Protein AF-A0A0Z8UGR4-F1 (afdb_monomer_lite)

pLDDT: mean 82.61, std 20.45, range [31.41, 98.81]

Foldseek 3Di:
DPDPPDQLQPAAADEDEFEADPPLPVCQPDPPCSQVPVPDDDDDVCLVCQLDPDPPNDQADAPHDPQLVVLLVVVQVSCVSRVNYQYEYEYAAVSLSSVLSNQLPDDPSVVVSHQAYEYYQYAFRLSNHGPSSNVRLVVPQARYEQEAEPLAPRSCHQHDLLCQCPSGRHHYFHAPFDDDRNSCVSVCVRWDADPVRHTHGDPRPDD

Sequence (207 aa):
MKDPNLPEDQVTEVTVLFRGSTGPNEVLSKPADVWNNWVENDLFLGLRVFAQNHPNYTQNHDHASGQLKASSEALNTIMATYPNAKVNLYGHSLGSMDVQYAIANLSDTDINRLESAHIYNGPNIYGILDDQQKARVDSVKGLIHNYADPKDPVSMVGRDLDKGSLDSVGMVHFVESKDIDLGNQHMTYGYQLDSSGNIKVLQTSST

InterPro domains:
  IPR000073 Alpha/beta hydrolase fold-1 [PF00561] (33-102)
  IPR029058 Alpha/Beta hydrolase fold [G3DSA:3.40.50.1820] (13-156)
  IPR029058 Alpha/Beta hydrolase fold [SSF53474] (13-191)

Secondary structure (DSSP, 8-state):
---TT--GGG--EEEEEE---S-HHHHHS-TTHHHH--TTSSSHHHHHHHTTS-TT--SSS----HHHHHHHHHHHHHHHHSTT-EEEEEEETHHHHHHHHHHHT--HHHHTTEEEEEEESPPP-GGGS-HHHHHHHHHTGGGEEEEE-TT-TTTTTT--GGGTTTTSSSEEEEB------HHHHHTTTT--B-TTSPBPB------

Structure (mmCIF, N/CA/C/O backbone):
data_AF-A0A0Z8UGR4-F1
#
_entry.id   AF-A0A0Z8UGR4-F1
#
loop_
_atom_site.group_PDB
_atom_site.id
_atom_site.type_symbol
_atom_site.label_atom_id
_atom_site.label_alt_id
_atom_site.label_comp_id
_atom_site.label_asym_id
_atom_site.label_entity_id
_atom_site.label_seq_id
_atom_site.pdbx_PDB_ins_code
_atom_site.Cartn_x
_atom_site.Cartn_y
_atom_site.Cartn_z
_atom_site.occupancy
_atom_site.B_iso_or_equiv
_atom_site.auth_seq_id
_atom_site.auth_comp_id
_atom_site.auth_asym_id
_atom_site.auth_atom_id
_atom_site.pdbx_PDB_model_num
ATOM 1 N N . MET A 1 1 ? -29.377 -5.068 -3.198 1.00 48.69 1 MET A N 1
ATOM 2 C CA . MET A 1 1 ? -28.607 -3.883 -2.760 1.00 48.69 1 MET A CA 1
ATOM 3 C C . MET A 1 1 ? -28.891 -3.689 -1.281 1.00 48.69 1 MET A C 1
ATOM 5 O O . MET A 1 1 ? -30.057 -3.793 -0.918 1.00 48.69 1 MET A O 1
ATOM 9 N N . LYS A 1 2 ? -27.863 -3.520 -0.436 1.00 57.97 2 LYS A N 1
ATOM 10 C CA . LYS A 1 2 ? -28.063 -3.122 0.970 1.00 57.97 2 LYS A CA 1
ATOM 11 C C . LYS A 1 2 ? -28.661 -1.705 0.998 1.00 57.97 2 LYS A C 1
ATOM 13 O O . LYS A 1 2 ? -28.420 -0.935 0.071 1.00 57.97 2 LYS A O 1
ATOM 18 N N . ASP A 1 3 ? -29.484 -1.421 2.002 1.00 65.81 3 ASP A N 1
ATOM 19 C CA . ASP A 1 3 ? -30.182 -0.142 2.177 1.00 65.81 3 ASP A CA 1
ATOM 20 C C . ASP A 1 3 ? -29.171 1.023 2.272 1.00 65.81 3 ASP A C 1
ATOM 22 O O . ASP A 1 3 ? -28.285 0.970 3.127 1.00 65.81 3 ASP A O 1
ATOM 26 N N . PRO A 1 4 ? -29.255 2.054 1.407 1.00 67.44 4 PRO A N 1
ATOM 27 C CA . PRO A 1 4 ? -28.351 3.204 1.442 1.00 67.44 4 PRO A CA 1
ATOM 28 C C . PRO A 1 4 ? -28.541 4.108 2.673 1.00 67.44 4 PRO A C 1
ATOM 30 O O . PRO A 1 4 ? -27.752 5.028 2.854 1.00 67.44 4 PRO A O 1
ATOM 33 N N . ASN A 1 5 ? -29.561 3.862 3.506 1.00 77.56 5 ASN A N 1
ATOM 34 C CA . ASN A 1 5 ? -29.854 4.634 4.719 1.00 77.56 5 ASN A CA 1
ATOM 35 C C . ASN A 1 5 ? -29.538 3.873 6.013 1.00 77.56 5 ASN A C 1
ATOM 37 O O . ASN A 1 5 ? -30.091 4.198 7.066 1.00 77.56 5 ASN A O 1
ATOM 41 N N . LEU A 1 6 ? -28.695 2.837 5.950 1.00 82.94 6 LEU A N 1
ATOM 42 C CA . LEU A 1 6 ? -28.243 2.161 7.161 1.00 82.94 6 LEU A CA 1
ATOM 43 C C . LEU A 1 6 ? -27.594 3.179 8.113 1.00 82.94 6 LEU A C 1
ATOM 45 O O . LEU A 1 6 ? -26.744 3.957 7.672 1.00 82.94 6 LEU A O 1
ATOM 49 N N . PRO A 1 7 ? -27.961 3.169 9.406 1.00 90.44 7 PRO A N 1
ATOM 50 C CA . PRO A 1 7 ? -27.220 3.894 10.427 1.00 90.44 7 PRO A CA 1
ATOM 51 C C . PRO A 1 7 ? -25.728 3.552 10.362 1.00 90.44 7 PRO A C 1
ATOM 53 O O . PRO A 1 7 ? -25.360 2.414 10.064 1.00 90.44 7 PRO A O 1
ATOM 56 N N . GLU A 1 8 ? -24.868 4.530 10.636 1.00 90.31 8 GLU A N 1
ATOM 57 C CA . GLU A 1 8 ? -23.415 4.391 10.465 1.00 90.31 8 GLU A CA 1
ATOM 58 C C . GLU A 1 8 ? -22.831 3.232 11.300 1.00 90.31 8 GLU A C 1
ATOM 60 O O . GLU A 1 8 ? -21.936 2.518 10.851 1.00 90.31 8 GLU A O 1
ATOM 65 N N . ASP A 1 9 ? -23.399 2.966 12.479 1.00 92.12 9 ASP A N 1
ATOM 66 C CA . ASP A 1 9 ? -23.028 1.854 13.361 1.00 92.12 9 ASP A CA 1
ATOM 67 C C . ASP A 1 9 ? -23.502 0.473 12.867 1.00 92.12 9 ASP A C 1
ATOM 69 O O . ASP A 1 9 ? -23.010 -0.553 13.341 1.00 92.12 9 ASP A O 1
ATOM 73 N N . GLN A 1 10 ? -24.417 0.423 11.898 1.00 93.75 10 GLN A N 1
ATOM 74 C CA . GLN A 1 10 ? -24.868 -0.809 11.241 1.00 93.75 10 GLN A CA 1
ATOM 75 C C . GLN A 1 10 ? -24.083 -1.115 9.961 1.00 93.75 10 GLN A C 1
ATOM 77 O O . GLN A 1 10 ? -24.266 -2.180 9.360 1.00 93.75 10 GLN A O 1
ATOM 82 N N . VAL A 1 11 ? -23.197 -0.211 9.534 1.00 94.62 11 VAL A N 1
ATOM 83 C CA . VAL A 1 11 ? -22.296 -0.467 8.412 1.00 94.62 11 VAL A CA 1
ATOM 84 C C . VAL A 1 11 ? -21.257 -1.502 8.835 1.00 94.62 11 VAL A C 1
ATOM 86 O O . VAL A 1 11 ? -20.471 -1.297 9.755 1.00 94.62 11 VAL A O 1
ATOM 89 N N . THR A 1 12 ? -21.258 -2.638 8.140 1.00 94.88 12 THR A N 1
ATOM 90 C CA . THR A 1 12 ? -20.356 -3.764 8.428 1.00 94.88 12 THR A CA 1
ATOM 91 C C . THR A 1 12 ? -19.065 -3.721 7.619 1.00 94.88 12 THR A C 1
ATOM 93 O O . THR A 1 12 ? -18.103 -4.392 7.973 1.00 94.88 12 THR A O 1
ATOM 96 N N . GLU A 1 13 ? -19.044 -2.978 6.512 1.00 96.25 13 GLU A N 1
ATOM 97 C CA . GLU A 1 13 ? -17.907 -2.930 5.596 1.00 96.25 13 GLU A CA 1
ATOM 98 C C . GLU A 1 13 ? -17.809 -1.563 4.916 1.00 96.25 13 GLU A C 1
ATOM 100 O O . GLU A 1 13 ? -18.812 -1.025 4.445 1.00 96.25 13 GLU A O 1
ATOM 105 N N . VAL A 1 14 ? -16.591 -1.033 4.844 1.00 97.44 14 VAL A N 1
ATOM 106 C CA . VAL A 1 14 ? -16.241 0.203 4.146 1.00 97.44 14 VAL A CA 1
ATOM 107 C C . VAL A 1 14 ? -15.089 -0.087 3.193 1.00 97.44 14 VAL A C 1
ATOM 109 O O . VAL A 1 14 ? -14.100 -0.711 3.565 1.00 97.44 14 VAL A O 1
ATOM 112 N N . THR A 1 15 ? -15.196 0.399 1.959 1.00 98.25 15 THR A N 1
ATOM 113 C CA . THR A 1 15 ? -14.085 0.398 1.002 1.00 98.25 15 THR A CA 1
ATOM 114 C C . THR A 1 15 ? -13.638 1.830 0.748 1.00 98.25 15 THR A C 1
ATOM 116 O O . THR A 1 15 ? -14.464 2.679 0.413 1.00 98.25 15 THR A O 1
ATOM 119 N N . VAL A 1 16 ? -12.337 2.094 0.879 1.00 98.38 16 VAL A N 1
ATOM 120 C CA . VAL A 1 16 ? -11.737 3.414 0.638 1.00 98.38 16 VAL A CA 1
ATOM 121 C C . VAL A 1 16 ? -10.781 3.333 -0.549 1.00 98.38 16 VAL A C 1
ATOM 123 O O . VAL A 1 16 ? -9.880 2.493 -0.576 1.00 98.38 16 VAL A O 1
ATOM 126 N N . LEU A 1 17 ? -10.976 4.219 -1.529 1.00 97.75 17 LEU A N 1
ATOM 127 C CA . LEU A 1 17 ? -10.126 4.341 -2.714 1.00 97.75 17 LEU A CA 1
ATOM 128 C C . LEU A 1 17 ? -9.292 5.624 -2.613 1.00 97.75 17 LEU A C 1
ATOM 130 O O . LEU A 1 17 ? -9.832 6.728 -2.710 1.00 97.75 17 LEU A O 1
ATOM 134 N N . PHE A 1 18 ? -7.980 5.482 -2.445 1.00 95.06 18 PHE A N 1
ATOM 135 C CA . PHE A 1 18 ? -7.043 6.602 -2.412 1.00 95.06 18 PHE A CA 1
ATOM 136 C C . PHE A 1 18 ? -6.630 6.975 -3.830 1.00 95.06 18 PHE A C 1
ATOM 138 O O . PHE A 1 18 ? -6.208 6.137 -4.634 1.00 95.06 18 PHE A O 1
ATOM 145 N N . ARG A 1 19 ? -6.778 8.257 -4.150 1.00 87.19 19 ARG A N 1
ATOM 146 C CA . ARG A 1 19 ? -6.562 8.775 -5.497 1.00 87.19 19 ARG A CA 1
ATOM 147 C C . ARG A 1 19 ? -5.070 9.001 -5.751 1.00 87.19 19 ARG A C 1
ATOM 149 O O . ARG A 1 19 ? -4.422 9.728 -5.011 1.00 87.19 19 ARG A O 1
ATOM 156 N N . GLY A 1 20 ? -4.556 8.448 -6.849 1.00 78.00 20 GLY A N 1
ATOM 157 C CA . GLY A 1 20 ? -3.226 8.779 -7.369 1.00 78.00 20 GLY A CA 1
ATOM 158 C C . GLY A 1 20 ? -3.120 10.204 -7.934 1.00 78.00 20 GLY A C 1
ATOM 159 O O . GLY A 1 20 ? -4.085 10.972 -7.964 1.00 78.00 20 GLY A O 1
ATOM 160 N N . SER A 1 21 ? -1.936 10.577 -8.421 1.00 70.94 21 SER A N 1
ATOM 161 C CA . SER A 1 21 ? -1.709 11.909 -8.989 1.00 70.94 21 SER A CA 1
ATOM 162 C C . SER A 1 21 ? -2.479 12.118 -10.301 1.00 70.94 21 SER A C 1
ATOM 164 O O . SER A 1 21 ? -2.680 11.206 -11.104 1.00 70.94 21 SER A O 1
ATOM 166 N N . THR A 1 22 ? -2.910 13.357 -10.548 1.00 57.59 22 THR A N 1
ATOM 167 C CA . THR A 1 22 ? -3.613 13.734 -11.787 1.00 57.59 22 THR A CA 1
ATOM 168 C C . THR A 1 22 ? -2.583 14.164 -12.836 1.00 57.59 22 THR A C 1
ATOM 170 O O . THR A 1 22 ? -2.521 15.332 -13.185 1.00 57.59 22 THR A O 1
ATOM 173 N N . GLY A 1 23 ? -1.700 13.260 -13.274 1.00 53.31 23 GLY A N 1
ATOM 174 C CA . GLY A 1 23 ? -0.661 13.607 -14.261 1.00 53.31 23 GLY A CA 1
ATOM 175 C C . GLY A 1 23 ? 0.447 12.579 -14.544 1.00 53.31 23 GLY A C 1
ATOM 176 O O . GLY A 1 23 ? 1.575 13.001 -14.790 1.00 53.31 23 GLY A O 1
ATOM 177 N N . PRO A 1 24 ? 0.204 11.254 -14.546 1.00 52.00 24 PRO A N 1
ATOM 178 C CA . PRO A 1 24 ? 1.277 10.272 -14.742 1.00 52.00 24 PRO A CA 1
ATOM 179 C C . PRO A 1 24 ? 1.988 10.408 -16.103 1.00 52.00 24 PRO A C 1
ATOM 181 O O . PRO A 1 24 ? 3.197 10.219 -16.191 1.00 52.00 24 PRO A O 1
ATOM 184 N N . ASN A 1 25 ? 1.281 10.822 -17.160 1.00 46.84 25 ASN A N 1
ATOM 185 C CA . ASN A 1 25 ? 1.860 10.970 -18.503 1.00 46.84 25 ASN A CA 1
ATOM 186 C C . ASN A 1 25 ? 2.914 12.090 -18.604 1.00 46.84 25 ASN A C 1
ATOM 188 O O . ASN A 1 25 ? 3.862 11.980 -19.385 1.00 46.84 25 ASN A O 1
ATOM 192 N N . GLU A 1 26 ? 2.791 13.159 -17.812 1.00 47.84 26 GLU A N 1
ATOM 193 C CA . GLU A 1 26 ? 3.803 14.225 -17.776 1.00 47.84 26 GLU A CA 1
ATOM 194 C C . GLU A 1 26 ? 5.062 13.779 -17.021 1.00 47.84 26 GLU A C 1
ATOM 196 O O . GLU A 1 26 ? 6.170 14.144 -17.413 1.00 47.84 26 GLU A O 1
ATOM 201 N N . VAL A 1 27 ? 4.905 12.900 -16.023 1.00 48.75 27 VAL A N 1
ATOM 202 C CA . VAL A 1 27 ? 6.009 12.296 -15.258 1.00 48.75 27 VAL A CA 1
ATOM 203 C C . VAL A 1 27 ? 6.913 11.421 -16.134 1.00 48.75 27 VAL A C 1
ATOM 205 O O . VAL A 1 27 ? 8.123 11.357 -15.925 1.00 48.75 27 VAL A O 1
ATOM 208 N N . LEU A 1 28 ? 6.342 10.771 -17.150 1.00 49.25 28 LEU A N 1
ATOM 209 C CA . LEU A 1 28 ? 6.996 9.687 -17.893 1.00 49.25 28 LEU A CA 1
ATOM 210 C C . LEU A 1 28 ? 7.577 10.134 -19.250 1.00 49.25 28 LEU A C 1
ATOM 212 O O . LEU A 1 28 ? 8.376 9.416 -19.846 1.00 49.25 28 LEU A O 1
ATOM 216 N N . SER A 1 29 ? 7.236 11.337 -19.729 1.00 45.59 29 SER A N 1
ATOM 217 C CA . SER A 1 29 ? 7.653 11.863 -21.045 1.00 45.59 29 SER A CA 1
ATOM 218 C C . SER A 1 29 ? 8.994 12.621 -21.057 1.00 45.59 29 SER A C 1
ATOM 220 O O . SER A 1 29 ? 9.464 13.020 -22.124 1.00 45.59 29 SER A O 1
ATOM 222 N N . LYS A 1 30 ? 9.648 12.807 -19.901 1.00 45.66 30 LYS A N 1
ATOM 223 C CA . LYS A 1 30 ? 10.935 13.519 -19.767 1.00 45.66 30 LYS A CA 1
ATOM 224 C C . LYS A 1 30 ? 11.839 12.842 -18.720 1.00 45.66 30 LYS A C 1
ATOM 226 O O . LYS A 1 30 ? 11.924 13.310 -17.587 1.00 45.66 30 LYS A O 1
ATOM 231 N N . PRO A 1 31 ? 12.541 11.752 -19.069 1.00 45.03 31 PRO A N 1
ATOM 232 C CA . PRO A 1 31 ? 13.155 10.857 -18.084 1.00 45.03 31 PRO A CA 1
ATOM 233 C C . PRO A 1 31 ? 14.310 11.465 -17.273 1.00 45.03 31 PRO A C 1
ATOM 235 O O . PRO A 1 31 ? 14.523 11.039 -16.148 1.00 45.03 31 PRO A O 1
ATOM 238 N N . ALA A 1 32 ? 15.049 12.452 -17.791 1.00 38.94 32 ALA A N 1
ATOM 239 C CA . ALA A 1 32 ? 16.117 13.122 -17.034 1.00 38.94 32 ALA A CA 1
ATOM 240 C C . ALA A 1 32 ? 15.626 14.409 -16.354 1.00 38.94 32 ALA A C 1
ATOM 242 O O . ALA A 1 32 ? 15.927 14.657 -15.186 1.00 38.94 32 ALA A O 1
ATOM 243 N N . ASP A 1 33 ? 14.822 15.200 -17.069 1.00 40.66 33 ASP A N 1
ATOM 244 C CA . ASP A 1 33 ? 14.361 16.489 -16.569 1.00 40.66 33 ASP A CA 1
ATOM 245 C C . ASP A 1 33 ? 13.223 16.353 -15.567 1.00 40.66 33 ASP A C 1
ATOM 247 O O . ASP A 1 33 ? 13.263 17.091 -14.610 1.00 40.66 33 ASP A O 1
ATOM 251 N N . VAL A 1 34 ? 12.265 15.424 -15.687 1.00 42.22 34 VAL A N 1
ATOM 252 C CA . VAL A 1 34 ? 11.181 15.241 -14.688 1.00 42.22 34 VAL A CA 1
ATOM 253 C C . VAL A 1 34 ? 11.605 14.349 -13.519 1.00 42.22 34 VAL A C 1
ATOM 255 O O . VAL A 1 34 ? 11.085 14.473 -12.415 1.00 42.22 34 VAL A O 1
ATOM 258 N N . TRP A 1 35 ? 12.640 13.530 -13.701 1.00 44.31 35 TRP A N 1
ATOM 259 C CA . TRP A 1 35 ? 13.301 12.854 -12.586 1.00 44.31 35 TRP A CA 1
ATOM 260 C C . TRP A 1 35 ? 14.023 13.847 -11.659 1.00 44.31 35 TRP A C 1
ATOM 262 O O . TRP A 1 35 ? 13.926 13.729 -10.441 1.00 44.31 35 TRP A O 1
ATOM 272 N N . ASN A 1 36 ? 14.674 14.870 -12.227 1.00 38.50 36 ASN A N 1
ATOM 273 C CA . ASN A 1 36 ? 15.234 16.008 -11.482 1.00 38.50 36 ASN A CA 1
ATOM 274 C C . ASN A 1 36 ? 14.185 17.099 -11.167 1.00 38.50 36 ASN A C 1
ATOM 276 O O . ASN A 1 36 ? 14.338 17.836 -10.197 1.00 38.50 36 ASN A O 1
ATOM 280 N N . ASN A 1 37 ? 13.098 17.159 -11.942 1.00 40.44 37 ASN A N 1
ATOM 281 C CA . ASN A 1 37 ? 11.971 18.084 -11.821 1.00 40.44 37 ASN A CA 1
ATOM 282 C C . ASN A 1 37 ? 10.673 17.375 -11.420 1.00 40.44 37 ASN A C 1
ATOM 284 O O . ASN A 1 37 ? 9.611 17.568 -12.003 1.00 40.44 37 ASN A O 1
ATOM 288 N N . TRP A 1 38 ? 10.765 16.631 -10.330 1.00 48.19 38 TRP A N 1
ATOM 289 C CA . TRP A 1 38 ? 9.684 16.465 -9.354 1.00 48.19 38 TRP A CA 1
ATOM 290 C C . TRP A 1 38 ? 9.321 17.807 -8.644 1.00 48.19 38 TRP A C 1
ATOM 292 O O . TRP A 1 38 ? 8.282 17.964 -8.009 1.00 48.19 38 TRP A O 1
ATOM 302 N N . VAL A 1 39 ? 10.255 18.751 -8.793 1.00 38.12 39 VAL A N 1
ATOM 303 C CA . VAL A 1 39 ? 10.312 20.220 -8.885 1.00 38.12 39 VAL A CA 1
ATOM 304 C C . VAL A 1 39 ? 9.576 21.206 -8.010 1.00 38.12 39 VAL A C 1
ATOM 306 O O . VAL A 1 39 ? 10.262 22.164 -7.685 1.00 38.12 39 VAL A O 1
ATOM 309 N N . GLU A 1 40 ? 8.314 21.090 -7.595 1.00 40.19 40 GLU A N 1
ATOM 310 C CA . GLU A 1 40 ? 7.752 22.265 -6.885 1.00 40.19 40 GLU A CA 1
ATOM 311 C C . GLU A 1 40 ? 6.931 22.058 -5.612 1.00 40.19 40 GLU A C 1
ATOM 313 O O . GLU A 1 40 ? 6.607 23.082 -5.023 1.00 40.19 40 GLU A O 1
ATOM 318 N N . ASN A 1 41 ? 6.715 20.832 -5.088 1.00 42.47 41 ASN A N 1
ATOM 319 C CA . ASN A 1 41 ? 6.708 20.636 -3.614 1.00 42.47 41 ASN A CA 1
ATOM 320 C C . ASN A 1 41 ? 6.479 19.231 -3.029 1.00 42.47 41 ASN A C 1
ATOM 322 O O . ASN A 1 41 ? 6.735 19.102 -1.840 1.00 42.47 41 ASN A O 1
ATOM 326 N N . ASP A 1 42 ? 5.999 18.189 -3.722 1.00 48.91 42 ASP A N 1
ATOM 327 C CA . ASP A 1 42 ? 5.436 17.072 -2.928 1.00 48.91 42 ASP A CA 1
ATOM 328 C C . ASP A 1 42 ? 5.514 15.685 -3.569 1.00 48.91 42 ASP A C 1
ATOM 330 O O . ASP A 1 42 ? 4.535 15.286 -4.193 1.00 48.91 42 ASP A O 1
ATOM 334 N N . LEU A 1 43 ? 6.667 14.971 -3.417 1.00 47.03 43 LEU A N 1
ATOM 335 C CA . LEU A 1 43 ? 6.780 13.532 -3.020 1.00 47.03 43 LEU A CA 1
ATOM 336 C C . LEU A 1 43 ? 8.014 12.678 -3.486 1.00 47.03 43 LEU A C 1
ATOM 338 O O . LEU A 1 43 ? 8.642 12.062 -2.629 1.00 47.03 43 LEU A O 1
ATOM 342 N N . PHE A 1 44 ? 8.438 12.566 -4.755 1.00 43.59 44 PHE A N 1
ATOM 343 C CA . PHE A 1 44 ? 9.390 11.506 -5.177 1.00 43.59 44 PHE A CA 1
ATOM 344 C C . PHE A 1 44 ? 10.874 11.888 -5.346 1.00 43.59 44 PHE A C 1
ATOM 346 O O . PHE A 1 44 ? 11.691 10.973 -5.438 1.00 43.59 44 PHE A O 1
ATOM 353 N N . LEU A 1 45 ? 11.295 13.157 -5.302 1.00 42.34 45 LEU A N 1
ATOM 354 C CA . LEU A 1 45 ? 12.726 13.449 -5.055 1.00 42.34 45 LEU A CA 1
ATOM 355 C C . LEU A 1 45 ? 13.077 13.344 -3.567 1.00 42.34 45 LEU A C 1
ATOM 357 O O . LEU A 1 45 ? 14.188 12.945 -3.223 1.00 42.34 45 LEU A O 1
ATOM 361 N N . GLY A 1 46 ? 12.101 13.605 -2.691 1.00 46.41 46 GLY A N 1
ATOM 362 C CA . GLY A 1 46 ? 12.220 13.399 -1.252 1.00 46.41 46 GLY A CA 1
ATOM 363 C C . GLY A 1 46 ? 12.530 11.941 -0.925 1.00 46.41 46 GLY A C 1
ATOM 364 O O . GLY A 1 46 ? 13.559 11.660 -0.340 1.00 46.41 46 GLY A O 1
ATOM 365 N N . LEU A 1 47 ? 11.738 10.973 -1.381 1.00 49.09 47 LEU A N 1
ATOM 366 C CA . LEU A 1 47 ? 11.866 9.586 -0.906 1.00 49.09 47 LEU A CA 1
ATOM 367 C C . LEU A 1 47 ? 13.243 8.911 -1.119 1.00 49.09 47 LEU A C 1
ATOM 369 O O . LEU A 1 47 ? 13.649 8.104 -0.288 1.00 49.09 47 LEU A O 1
ATOM 373 N N . ARG A 1 48 ? 13.987 9.234 -2.191 1.00 40.84 48 ARG A N 1
ATOM 374 C CA . ARG A 1 48 ? 15.318 8.639 -2.465 1.00 40.84 48 ARG A CA 1
ATOM 375 C C . ARG A 1 48 ? 16.486 9.462 -1.902 1.00 40.84 48 ARG A C 1
ATOM 377 O O . ARG A 1 48 ? 17.519 8.891 -1.567 1.00 40.84 48 ARG A O 1
ATOM 384 N N . VAL A 1 49 ? 16.327 10.783 -1.778 1.00 43.56 49 VAL A N 1
ATOM 385 C CA . VAL A 1 49 ? 17.333 11.698 -1.194 1.00 43.56 49 VAL A CA 1
ATOM 386 C C . VAL A 1 49 ? 17.233 11.738 0.336 1.00 43.56 49 VAL A C 1
ATOM 388 O O . VAL A 1 49 ? 18.250 11.775 1.027 1.00 43.56 49 VAL A O 1
ATOM 391 N N . PHE A 1 50 ? 16.014 11.669 0.867 1.00 46.66 50 PHE A N 1
ATOM 392 C CA . PHE A 1 50 ? 15.704 11.730 2.292 1.00 46.66 50 PHE A CA 1
ATOM 393 C C . PHE A 1 50 ? 16.098 10.432 3.008 1.00 46.66 50 PHE A C 1
ATOM 395 O O . PHE A 1 50 ? 16.649 10.496 4.097 1.00 46.66 50 PHE A O 1
ATOM 402 N N . ALA A 1 51 ? 15.905 9.266 2.385 1.00 49.62 51 ALA A N 1
ATOM 403 C CA . ALA A 1 51 ? 16.050 7.978 3.066 1.00 49.62 51 ALA A CA 1
ATOM 404 C C . ALA A 1 51 ? 17.490 7.450 3.234 1.00 49.62 51 ALA A C 1
ATOM 406 O O . ALA A 1 51 ? 17.670 6.476 3.959 1.00 49.62 51 ALA A O 1
ATOM 407 N N . GLN A 1 52 ? 18.514 7.995 2.558 1.00 45.47 52 GLN A N 1
ATOM 408 C CA . GLN A 1 52 ? 19.842 7.341 2.569 1.00 45.47 52 GLN A CA 1
ATOM 409 C C . GLN A 1 52 ? 21.071 8.251 2.704 1.00 45.47 52 GLN A C 1
ATOM 411 O O . GLN A 1 52 ? 22.079 7.772 3.208 1.00 45.47 52 GLN A O 1
ATOM 416 N N . ASN A 1 53 ? 21.033 9.534 2.319 1.00 43.78 53 ASN A N 1
ATOM 417 C CA . ASN A 1 53 ? 22.248 10.372 2.292 1.00 43.78 53 ASN A CA 1
ATOM 418 C C . ASN A 1 53 ? 22.074 11.788 2.885 1.00 43.78 53 ASN A C 1
ATOM 420 O O . ASN A 1 53 ? 22.931 12.646 2.669 1.00 43.78 53 ASN A O 1
ATOM 424 N N . HIS A 1 54 ? 20.991 12.066 3.626 1.00 46.38 54 HIS A N 1
ATOM 425 C CA . HIS A 1 54 ? 20.759 13.392 4.213 1.00 46.38 54 HIS A CA 1
ATOM 426 C C . HIS A 1 54 ? 21.370 13.515 5.627 1.00 46.38 54 HIS A C 1
ATOM 428 O O . HIS A 1 54 ? 21.084 12.681 6.483 1.00 46.38 54 HIS A O 1
ATOM 434 N N . PRO A 1 55 ? 22.157 14.567 5.934 1.00 40.47 55 PRO A N 1
ATOM 435 C CA . PRO A 1 55 ? 22.899 14.691 7.201 1.00 40.47 55 PRO A CA 1
ATOM 436 C C . PRO A 1 55 ? 22.021 14.844 8.457 1.00 40.47 55 PRO A C 1
ATOM 438 O O . PRO A 1 55 ? 22.515 14.659 9.563 1.00 40.47 55 PRO A O 1
ATOM 441 N N . ASN A 1 56 ? 20.728 15.150 8.290 1.00 46.12 56 ASN A N 1
ATOM 442 C CA . ASN A 1 56 ? 19.739 15.265 9.370 1.00 46.12 56 ASN A CA 1
ATOM 443 C C . ASN A 1 56 ? 18.739 14.092 9.392 1.00 46.12 56 ASN A C 1
ATOM 445 O O . ASN A 1 56 ? 17.725 14.170 10.082 1.00 46.12 56 ASN A O 1
ATOM 449 N N . TYR A 1 57 ? 18.985 13.030 8.617 1.00 50.91 57 TYR A N 1
ATOM 450 C CA . TYR A 1 57 ? 18.178 11.814 8.660 1.00 50.91 57 TYR A CA 1
ATOM 451 C C . TYR A 1 57 ? 18.523 11.025 9.924 1.00 50.91 57 TYR A C 1
ATOM 453 O O . TYR A 1 57 ? 19.571 10.384 10.028 1.00 50.91 57 TYR A O 1
ATOM 461 N N . THR A 1 58 ? 17.642 11.094 10.913 1.00 52.47 58 THR A N 1
ATOM 462 C CA . THR A 1 58 ? 17.643 10.168 12.043 1.00 52.47 58 THR A CA 1
ATOM 463 C C . THR A 1 58 ? 16.789 8.971 11.654 1.00 52.47 58 THR A C 1
ATOM 465 O O . THR A 1 58 ? 15.630 9.161 11.310 1.00 52.47 58 THR A O 1
ATOM 468 N N . GLN A 1 59 ? 17.324 7.748 11.738 1.00 57.12 59 GLN A N 1
ATOM 469 C CA . GLN A 1 59 ? 16.622 6.524 11.304 1.00 57.12 59 GLN A CA 1
ATOM 470 C C . GLN A 1 59 ? 15.222 6.322 11.921 1.00 57.12 59 GLN A C 1
ATOM 472 O O . GLN A 1 59 ? 14.423 5.576 11.360 1.00 57.12 59 GLN A O 1
ATOM 477 N N . ASN A 1 60 ? 14.937 6.972 13.054 1.00 69.38 60 ASN A N 1
ATOM 478 C CA . ASN A 1 60 ? 13.690 6.849 13.800 1.00 69.38 60 ASN A CA 1
ATOM 479 C C . ASN A 1 60 ? 12.948 8.197 13.899 1.00 69.38 60 ASN A C 1
ATOM 481 O O . ASN A 1 60 ? 12.859 8.795 14.972 1.00 69.38 60 ASN A O 1
ATOM 485 N N . HIS A 1 61 ? 12.483 8.720 12.763 1.00 68.75 61 HIS A N 1
ATOM 486 C CA . HIS A 1 61 ? 11.596 9.882 12.712 1.00 68.75 61 HIS A CA 1
ATOM 487 C C . HIS A 1 61 ? 10.648 9.782 11.514 1.00 68.75 61 HIS A C 1
ATOM 489 O O . HIS A 1 6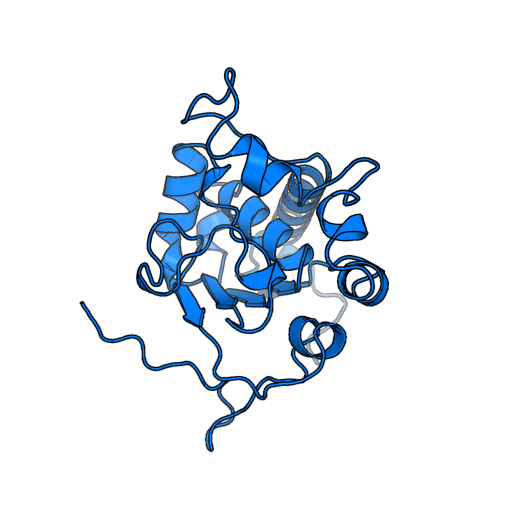1 ? 11.041 9.312 10.448 1.00 68.75 61 HIS A O 1
ATOM 495 N N . ASP A 1 62 ? 9.410 10.244 11.690 1.00 74.69 62 ASP A N 1
ATOM 496 C CA . ASP A 1 62 ? 8.413 10.304 10.623 1.00 74.69 62 ASP A CA 1
ATOM 497 C C . ASP A 1 62 ? 8.737 11.446 9.650 1.00 74.69 62 ASP A C 1
ATOM 499 O O . ASP A 1 62 ? 8.688 12.634 9.990 1.00 74.69 62 ASP A O 1
ATOM 503 N N . HIS A 1 63 ? 9.046 11.072 8.412 1.00 71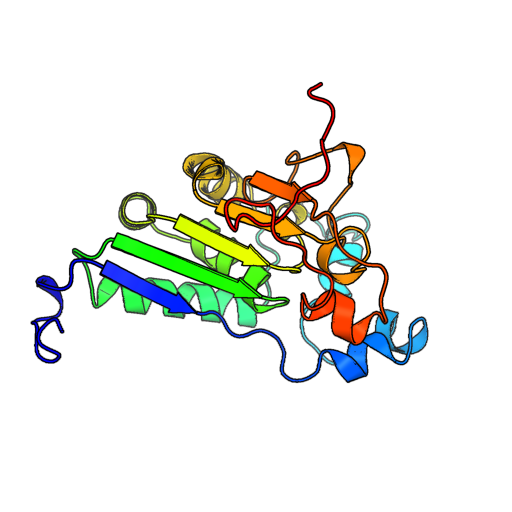.06 63 HIS A N 1
ATOM 504 C CA . HIS A 1 63 ? 9.424 11.996 7.347 1.00 71.06 63 HIS A CA 1
ATOM 505 C C . HIS A 1 63 ? 8.356 12.147 6.254 1.00 71.06 63 HIS A C 1
ATOM 507 O O . HIS A 1 63 ? 8.661 12.557 5.132 1.00 71.06 63 HIS A O 1
ATOM 513 N N . ALA A 1 64 ? 7.101 11.820 6.562 1.00 75.62 64 ALA A N 1
ATOM 514 C CA . ALA A 1 64 ? 6.003 11.894 5.613 1.00 75.62 64 ALA A CA 1
ATOM 515 C C . ALA A 1 64 ? 5.567 13.327 5.283 1.00 75.62 64 ALA A C 1
ATOM 517 O O . ALA A 1 64 ? 5.605 14.242 6.117 1.00 75.62 64 ALA A O 1
ATOM 518 N N . SER A 1 65 ? 5.100 13.496 4.044 1.00 77.25 65 SER A N 1
ATOM 519 C CA . SER A 1 65 ? 4.565 14.756 3.538 1.00 77.25 65 SER A CA 1
ATOM 520 C C . SER A 1 65 ? 3.213 15.119 4.158 1.00 77.25 65 SER A C 1
ATOM 522 O O . SER A 1 65 ? 2.534 14.295 4.776 1.00 77.25 65 SER A O 1
ATOM 524 N N . GLY A 1 66 ? 2.790 16.371 3.948 1.00 77.69 66 GLY A N 1
ATOM 525 C CA . GLY A 1 66 ? 1.464 16.836 4.357 1.00 77.69 66 GLY A CA 1
ATOM 526 C C . GLY A 1 66 ? 0.331 16.053 3.688 1.00 77.69 66 GLY A C 1
ATOM 527 O O . GLY A 1 66 ? -0.676 15.778 4.331 1.00 77.69 66 GLY A O 1
ATOM 528 N N . GLN A 1 67 ? 0.516 15.627 2.435 1.00 81.62 67 GLN A N 1
ATOM 529 C CA . GLN A 1 67 ? -0.461 14.798 1.730 1.00 81.62 67 GLN A CA 1
ATOM 530 C C . GLN A 1 67 ? -0.663 13.429 2.391 1.00 81.62 67 GLN A C 1
ATOM 532 O O . GLN A 1 67 ? -1.804 13.055 2.651 1.00 81.62 67 GLN A O 1
ATOM 537 N N . LEU A 1 68 ? 0.422 12.715 2.713 1.00 87.81 68 LEU A N 1
ATOM 538 C CA . LEU A 1 68 ? 0.331 11.414 3.384 1.00 87.81 68 LEU A CA 1
ATOM 539 C C . LEU A 1 68 ? -0.385 11.551 4.739 1.00 87.81 68 LEU A C 1
ATOM 541 O O . LEU A 1 68 ? -1.274 10.761 5.065 1.00 87.81 68 LEU A O 1
ATOM 545 N N . LYS A 1 69 ? -0.063 12.611 5.492 1.00 89.25 69 LYS A N 1
ATOM 546 C CA . LYS A 1 69 ? -0.722 12.949 6.764 1.00 89.25 69 LYS A CA 1
ATOM 547 C C . LYS A 1 69 ? -2.213 13.223 6.595 1.00 89.25 69 LYS A C 1
ATOM 549 O O . LYS A 1 69 ? -3.016 12.607 7.291 1.00 89.25 69 LYS A O 1
ATOM 554 N N . ALA A 1 70 ? -2.594 14.045 5.621 1.00 89.94 70 ALA A N 1
ATOM 555 C CA . ALA A 1 70 ? -3.998 14.328 5.326 1.00 89.94 70 ALA A CA 1
ATOM 556 C C . ALA A 1 70 ? -4.779 13.060 4.929 1.00 89.94 70 ALA A C 1
ATOM 558 O O . ALA A 1 70 ? -5.908 12.858 5.375 1.00 89.94 70 ALA A O 1
ATOM 559 N N . SER A 1 71 ? -4.171 12.170 4.140 1.00 92.88 71 SER A N 1
ATOM 560 C CA . SER A 1 71 ? -4.754 10.873 3.780 1.00 92.88 71 SER A CA 1
ATOM 561 C C . SER A 1 71 ? -4.968 9.970 5.000 1.00 92.88 71 SER A C 1
ATOM 563 O O . SER A 1 71 ? -6.013 9.325 5.117 1.00 92.88 71 SER A O 1
ATOM 565 N N . SER A 1 72 ? -4.020 9.960 5.943 1.00 97.06 72 SER A N 1
ATOM 566 C CA . SER A 1 72 ? -4.166 9.241 7.214 1.00 97.06 72 SER A CA 1
ATOM 567 C C . SER A 1 72 ? -5.295 9.806 8.079 1.00 97.06 72 SER A C 1
ATOM 569 O O . SER A 1 72 ? -6.089 9.043 8.629 1.00 97.06 72 SER A O 1
ATOM 571 N N . GLU A 1 73 ? -5.396 11.130 8.200 1.00 97.81 73 GLU A N 1
ATOM 572 C CA . GLU A 1 73 ? -6.467 11.795 8.956 1.00 97.81 73 GLU A CA 1
ATOM 573 C C . GLU A 1 73 ? -7.849 11.524 8.346 1.00 97.81 73 GLU A C 1
ATOM 575 O O . GLU A 1 73 ? -8.821 11.271 9.069 1.00 97.81 73 GLU A O 1
ATOM 580 N N . ALA A 1 74 ? -7.938 11.509 7.013 1.00 97.69 74 ALA A N 1
ATOM 581 C CA . ALA A 1 74 ? -9.161 11.165 6.300 1.00 97.69 74 ALA A CA 1
ATOM 582 C C . ALA A 1 74 ? -9.592 9.716 6.579 1.00 97.69 74 ALA A C 1
ATOM 584 O O . ALA A 1 74 ? -10.769 9.480 6.865 1.00 97.69 74 ALA A O 1
ATOM 585 N N . LEU A 1 75 ? -8.657 8.755 6.563 1.00 98.44 75 LEU A N 1
ATOM 586 C CA . LEU A 1 75 ? -8.969 7.368 6.917 1.00 98.44 75 LEU A CA 1
ATOM 587 C C . LEU A 1 75 ? -9.459 7.256 8.362 1.00 98.44 75 LEU A C 1
ATOM 589 O O . LEU A 1 75 ? -10.498 6.644 8.598 1.00 98.44 75 LEU A O 1
ATOM 593 N N . ASN A 1 76 ? -8.766 7.893 9.309 1.00 98.25 76 ASN A N 1
ATOM 594 C CA . ASN A 1 76 ? -9.171 7.901 10.716 1.00 98.25 76 ASN A CA 1
ATOM 595 C C . ASN A 1 76 ? -10.586 8.472 10.892 1.00 98.25 76 ASN A C 1
ATOM 597 O O . ASN A 1 76 ? -11.391 7.909 11.631 1.00 98.25 76 ASN A O 1
ATOM 601 N N . THR A 1 77 ? -10.921 9.539 10.160 1.00 98.31 77 THR A N 1
ATOM 602 C CA . THR A 1 77 ? -12.270 10.124 10.166 1.00 98.31 77 THR A CA 1
ATOM 603 C C . THR A 1 77 ? -13.311 9.127 9.656 1.00 98.31 77 THR A C 1
ATOM 605 O O . THR A 1 77 ? -14.309 8.896 10.330 1.00 98.31 77 THR A O 1
ATOM 608 N N . ILE A 1 78 ? -13.059 8.476 8.514 1.00 97.94 78 ILE A N 1
ATOM 609 C CA . ILE A 1 78 ? -13.957 7.455 7.948 1.00 97.94 78 ILE A CA 1
ATOM 610 C C . ILE A 1 78 ? -14.157 6.297 8.932 1.00 97.94 78 ILE A C 1
ATOM 612 O O . ILE A 1 78 ? -15.278 5.841 9.155 1.00 97.94 78 ILE A O 1
ATOM 616 N N . MET A 1 79 ? -13.073 5.821 9.540 1.00 98.06 79 MET A N 1
ATOM 617 C CA . MET A 1 79 ? -13.109 4.718 10.494 1.00 98.06 79 MET A CA 1
ATOM 618 C C . MET A 1 79 ? -13.844 5.088 11.786 1.00 98.06 79 MET A C 1
ATOM 620 O O . MET A 1 79 ? -14.493 4.217 12.368 1.00 98.06 79 MET A O 1
ATOM 624 N N . ALA A 1 80 ? -13.784 6.351 12.216 1.00 97.50 80 ALA A N 1
ATOM 625 C CA . ALA A 1 80 ? -14.555 6.863 13.346 1.00 97.50 80 ALA A CA 1
ATOM 626 C C . ALA A 1 80 ? -16.049 7.010 13.015 1.00 97.50 80 ALA A C 1
ATOM 628 O O . ALA A 1 80 ? -16.883 6.693 13.861 1.00 97.50 80 ALA A O 1
ATOM 629 N N . THR A 1 81 ? -16.387 7.439 11.792 1.00 97.31 81 THR A N 1
ATOM 630 C CA . THR A 1 81 ? -17.774 7.492 11.300 1.00 97.31 81 THR A CA 1
ATOM 631 C C . THR A 1 81 ? -18.405 6.101 11.276 1.00 97.31 81 THR A C 1
ATOM 633 O O . THR A 1 81 ? -19.535 5.937 11.714 1.00 97.31 81 THR A O 1
ATOM 636 N N . TYR A 1 82 ? -17.667 5.076 10.837 1.00 96.94 82 TYR A N 1
ATOM 637 C CA . TYR A 1 82 ? -18.161 3.697 10.751 1.00 96.94 82 TYR A CA 1
ATOM 638 C C . TYR A 1 82 ? -17.425 2.775 11.741 1.00 96.94 82 TYR A C 1
ATOM 640 O O . TYR A 1 82 ? -16.562 1.986 11.337 1.00 96.94 82 TYR A O 1
ATOM 648 N N . PRO A 1 83 ? -17.735 2.840 13.050 1.00 96.00 83 PRO A N 1
ATOM 649 C CA . PRO A 1 83 ? -16.927 2.208 14.098 1.00 96.00 83 PRO A CA 1
ATOM 650 C C . PRO A 1 83 ? -16.965 0.671 14.079 1.00 96.00 83 PRO A C 1
ATOM 652 O O . PRO A 1 83 ? -16.014 0.029 14.522 1.00 96.00 83 PRO A O 1
ATOM 655 N N . ASN A 1 84 ? -18.030 0.074 13.534 1.00 95.81 84 ASN A N 1
ATOM 656 C CA . ASN A 1 84 ? -18.214 -1.382 13.471 1.00 95.81 84 ASN A CA 1
ATOM 657 C C . ASN A 1 84 ? -17.792 -1.992 12.126 1.00 95.81 84 ASN A C 1
ATOM 659 O O . ASN A 1 84 ? -17.822 -3.215 11.965 1.00 95.81 84 ASN A O 1
ATOM 663 N N . ALA A 1 85 ? -17.403 -1.158 11.160 1.00 97.25 85 ALA A N 1
ATOM 664 C CA . ALA A 1 85 ? -17.073 -1.626 9.829 1.00 97.25 85 ALA A CA 1
ATOM 665 C C . ALA A 1 85 ? -15.673 -2.241 9.775 1.00 97.25 85 ALA A C 1
ATOM 667 O O . ALA A 1 85 ? -14.711 -1.692 10.327 1.00 97.25 85 ALA A O 1
ATOM 668 N N . LYS A 1 86 ? -15.568 -3.349 9.038 1.00 98.31 86 LYS A N 1
ATOM 669 C CA . LYS A 1 86 ? -14.315 -3.811 8.442 1.00 98.31 86 LYS A CA 1
ATOM 670 C C . LYS A 1 86 ? -13.938 -2.914 7.270 1.00 98.31 86 LYS A C 1
ATOM 672 O O . LYS A 1 86 ? -14.818 -2.402 6.580 1.00 98.31 86 LYS A O 1
ATOM 677 N N . VAL A 1 87 ? -12.644 -2.698 7.057 1.00 98.50 87 VAL A N 1
ATOM 678 C CA . VAL A 1 87 ? -12.160 -1.704 6.097 1.00 98.50 87 VAL A CA 1
ATOM 679 C C . VAL A 1 87 ? -11.254 -2.342 5.054 1.00 98.50 87 VAL A C 1
ATOM 681 O O . VAL A 1 87 ? -10.254 -2.972 5.391 1.00 98.50 87 VAL A O 1
ATOM 684 N N . ASN A 1 88 ? -11.603 -2.134 3.786 1.00 98.75 88 ASN A N 1
ATOM 685 C CA . ASN A 1 88 ? -10.807 -2.510 2.624 1.00 98.75 88 ASN A CA 1
ATOM 686 C C . ASN A 1 88 ? -10.195 -1.256 1.988 1.00 98.75 88 ASN A C 1
ATOM 688 O O . ASN A 1 88 ? -10.903 -0.280 1.721 1.00 98.75 88 ASN A O 1
ATOM 692 N N . LEU A 1 89 ? -8.888 -1.270 1.738 1.00 98.81 89 LEU A N 1
ATOM 693 C CA . LEU A 1 89 ? -8.148 -0.106 1.245 1.00 98.81 89 LEU A CA 1
ATOM 694 C C . LEU A 1 89 ? -7.566 -0.377 -0.138 1.00 98.81 89 LEU A C 1
ATOM 696 O O . LEU A 1 89 ? -6.978 -1.427 -0.381 1.00 98.81 89 LEU A O 1
ATOM 700 N N . TYR A 1 90 ? -7.681 0.594 -1.038 1.00 98.62 90 TYR A N 1
ATOM 701 C CA . TYR A 1 90 ? -7.091 0.502 -2.367 1.00 98.62 90 TYR A CA 1
ATOM 702 C C . TYR A 1 90 ? -6.390 1.794 -2.740 1.00 98.62 90 TYR A C 1
ATOM 704 O O . TYR A 1 90 ? -6.854 2.883 -2.408 1.00 98.62 90 TYR A O 1
ATOM 712 N N . GLY A 1 91 ? -5.296 1.677 -3.482 1.00 97.19 91 GLY A N 1
ATOM 713 C CA . GLY A 1 91 ? -4.557 2.840 -3.955 1.00 97.19 91 GLY A CA 1
ATOM 714 C C . GLY A 1 91 ? -3.661 2.506 -5.134 1.00 97.19 91 GLY A C 1
ATOM 715 O O . GLY A 1 91 ? -3.091 1.421 -5.211 1.00 97.19 91 GLY A O 1
ATOM 716 N N . HIS A 1 92 ? -3.516 3.452 -6.053 1.00 94.75 92 HIS A N 1
ATOM 717 C CA . HIS A 1 92 ? -2.601 3.356 -7.190 1.00 94.75 92 HIS A CA 1
ATOM 718 C C . HIS A 1 92 ? -1.636 4.539 -7.187 1.00 94.75 92 HIS A C 1
ATOM 720 O O . HIS A 1 92 ? -2.032 5.649 -6.821 1.00 94.75 92 HIS A O 1
ATOM 726 N N . SER A 1 93 ? -0.387 4.313 -7.607 1.00 90.56 93 SER A N 1
ATOM 727 C CA . SER A 1 93 ? 0.633 5.362 -7.709 1.00 90.56 93 SER A CA 1
ATOM 728 C C . SER A 1 93 ? 0.834 6.061 -6.356 1.00 90.56 93 SER A C 1
ATOM 730 O O . SER A 1 93 ? 1.081 5.408 -5.345 1.00 90.56 93 SER A O 1
ATOM 732 N N . LEU A 1 94 ? 0.666 7.377 -6.293 1.00 87.06 94 LEU A N 1
ATOM 733 C CA . LEU A 1 94 ? 0.648 8.147 -5.051 1.00 87.06 94 LEU A CA 1
ATOM 734 C C . LEU A 1 94 ? -0.405 7.661 -4.035 1.00 87.06 94 LEU A C 1
ATOM 736 O O . LEU A 1 94 ? -0.086 7.511 -2.860 1.00 87.06 94 LEU A O 1
ATOM 740 N N . GLY A 1 95 ? -1.598 7.269 -4.487 1.00 92.75 95 GLY A N 1
ATOM 741 C CA . GLY A 1 95 ? -2.632 6.721 -3.605 1.00 92.75 95 GLY A CA 1
ATOM 742 C C . GLY A 1 95 ? -2.198 5.425 -2.910 1.00 92.75 95 GLY A C 1
ATOM 743 O O . GLY A 1 95 ? -2.669 5.105 -1.824 1.00 92.75 95 GLY A O 1
ATOM 744 N N . SER A 1 96 ? -1.259 4.672 -3.494 1.00 96.12 96 SER A N 1
ATOM 745 C CA . SER A 1 96 ? -0.655 3.514 -2.824 1.00 96.12 96 SER A CA 1
ATOM 746 C C . SER A 1 96 ? 0.251 3.933 -1.660 1.00 96.12 96 SER A C 1
ATOM 748 O O . SER A 1 96 ? 0.299 3.224 -0.657 1.00 96.12 96 SER A O 1
ATOM 750 N N . MET A 1 97 ? 0.953 5.065 -1.758 1.00 93.50 97 MET A N 1
ATOM 751 C CA . MET A 1 97 ? 1.746 5.611 -0.649 1.00 93.50 97 MET A CA 1
ATOM 752 C C . MET A 1 97 ? 0.839 6.138 0.463 1.00 93.50 97 MET A C 1
ATOM 754 O O . MET A 1 97 ? 1.103 5.870 1.633 1.00 93.50 97 MET A O 1
ATOM 758 N N . ASP A 1 98 ? -0.255 6.809 0.091 1.00 95.31 98 ASP A N 1
ATOM 759 C CA . ASP A 1 98 ? -1.277 7.273 1.031 1.00 95.31 98 ASP A CA 1
ATOM 760 C C . ASP A 1 98 ? -1.825 6.117 1.879 1.00 95.31 98 ASP A C 1
ATOM 762 O O . ASP A 1 98 ? -1.854 6.212 3.103 1.00 95.31 98 ASP A O 1
ATOM 766 N N . VAL A 1 99 ? -2.182 4.991 1.245 1.00 98.56 99 VAL A N 1
ATOM 767 C CA . VAL A 1 99 ? -2.636 3.782 1.953 1.00 98.56 99 VAL A CA 1
ATOM 768 C C . VAL A 1 99 ? -1.560 3.249 2.897 1.00 98.56 99 VAL A C 1
ATOM 770 O O . VAL A 1 99 ? -1.859 2.962 4.055 1.00 98.56 99 VAL A O 1
ATOM 773 N N . GLN A 1 100 ? -0.314 3.115 2.427 1.00 98.12 100 GLN A N 1
ATOM 774 C CA . GLN A 1 100 ? 0.786 2.610 3.257 1.00 98.12 100 GLN A CA 1
ATOM 775 C C . GLN A 1 100 ? 0.960 3.459 4.524 1.00 98.12 100 GLN A C 1
ATOM 777 O O . GLN A 1 100 ? 1.076 2.912 5.621 1.00 98.12 100 GLN A O 1
ATOM 782 N N . TYR A 1 101 ? 0.942 4.786 4.379 1.00 97.19 101 TYR A N 1
ATOM 783 C CA . TYR A 1 101 ? 1.128 5.701 5.501 1.00 97.19 101 TYR A CA 1
ATOM 784 C C . TYR A 1 101 ? -0.095 5.740 6.422 1.00 97.19 101 TYR A C 1
ATOM 786 O O . TYR A 1 101 ? 0.055 5.749 7.643 1.00 97.19 101 TYR A O 1
ATOM 794 N N . ALA A 1 102 ? -1.305 5.704 5.861 1.00 98.56 102 ALA A N 1
ATOM 795 C CA . ALA A 1 102 ? -2.534 5.673 6.644 1.00 98.56 102 ALA A CA 1
ATOM 796 C C . ALA A 1 102 ? -2.606 4.420 7.531 1.00 98.56 102 ALA A C 1
ATOM 798 O O . ALA A 1 102 ? -2.917 4.530 8.713 1.00 98.56 102 ALA A O 1
ATOM 799 N N . ILE A 1 103 ? -2.233 3.243 7.007 1.00 98.75 103 ILE A N 1
ATOM 800 C CA . ILE A 1 103 ? -2.164 2.002 7.800 1.00 98.75 103 ILE A CA 1
ATOM 801 C C . ILE A 1 103 ? -1.123 2.116 8.920 1.00 98.75 103 ILE A C 1
ATOM 803 O O . ILE A 1 103 ? -1.389 1.701 10.051 1.00 98.75 103 ILE A O 1
ATOM 807 N N . ALA A 1 104 ? 0.042 2.701 8.624 1.00 98.19 104 ALA A N 1
ATOM 808 C CA . ALA A 1 104 ? 1.116 2.885 9.597 1.00 98.19 104 ALA A CA 1
ATOM 809 C C . ALA A 1 104 ? 0.697 3.729 10.817 1.00 98.19 104 ALA A C 1
ATOM 811 O O . ALA A 1 104 ? 1.259 3.558 11.897 1.00 98.19 104 ALA A O 1
ATOM 812 N N . ASN A 1 105 ? -0.315 4.589 10.658 1.00 98.31 105 ASN A N 1
ATOM 813 C CA . ASN A 1 105 ? -0.785 5.546 11.663 1.00 98.31 105 ASN A CA 1
ATOM 814 C C . ASN A 1 105 ? -2.177 5.237 12.239 1.00 98.31 105 ASN A C 1
ATOM 816 O O . ASN A 1 105 ? -2.743 6.071 12.950 1.00 98.31 105 ASN A O 1
ATOM 820 N N . LEU A 1 106 ? -2.746 4.057 11.967 1.00 98.50 106 LEU A N 1
ATOM 821 C CA . LEU A 1 106 ? -4.004 3.650 12.606 1.00 98.50 106 LEU A CA 1
ATOM 822 C C . LEU A 1 106 ? -3.859 3.612 14.141 1.00 98.50 106 LEU A C 1
ATOM 824 O O . LEU A 1 106 ? -2.760 3.673 14.694 1.00 98.50 106 LEU A O 1
ATOM 828 N N . SER A 1 107 ? -4.951 3.450 14.880 1.00 97.50 107 SER A N 1
ATOM 829 C CA . SER A 1 107 ? -4.877 3.063 16.297 1.00 97.50 107 SER A CA 1
ATOM 830 C C . SER A 1 107 ? -4.776 1.537 16.448 1.00 97.50 107 SER A C 1
ATOM 832 O O . SER A 1 107 ? -5.053 0.799 15.501 1.00 97.50 107 SER A O 1
ATOM 834 N N . ASP A 1 108 ? -4.427 1.035 17.638 1.00 94.56 108 ASP A N 1
ATOM 835 C CA . ASP A 1 108 ? -4.466 -0.415 17.919 1.00 94.56 108 ASP A CA 1
ATOM 836 C C . ASP A 1 108 ? -5.891 -0.989 17.815 1.00 94.56 108 ASP A C 1
ATOM 838 O O . ASP A 1 108 ? -6.080 -2.175 17.556 1.00 94.56 108 ASP A O 1
ATOM 842 N N . THR A 1 109 ? -6.916 -0.154 18.003 1.00 95.00 109 THR A N 1
ATOM 843 C CA . THR A 1 109 ? -8.312 -0.576 17.827 1.00 95.00 109 THR A CA 1
ATOM 844 C C . THR A 1 109 ? -8.662 -0.656 16.344 1.00 95.00 109 THR A C 1
ATOM 846 O O . THR A 1 109 ? -9.255 -1.634 15.893 1.00 95.00 109 THR A O 1
ATOM 849 N N . ASP A 1 110 ? -8.250 0.347 15.573 1.00 97.94 110 ASP A N 1
ATOM 850 C CA . ASP A 1 110 ? -8.600 0.468 14.159 1.00 97.94 110 ASP A CA 1
ATOM 851 C C . ASP A 1 110 ? -7.826 -0.509 13.280 1.00 97.94 110 ASP A C 1
ATOM 853 O O . ASP A 1 110 ? -8.397 -1.070 12.346 1.00 97.94 110 ASP A O 1
ATOM 857 N N . ILE A 1 111 ? -6.568 -0.809 13.610 1.00 97.94 111 ILE A N 1
ATOM 858 C CA . ILE A 1 111 ? -5.778 -1.778 12.843 1.00 97.94 111 ILE A CA 1
ATOM 859 C C . ILE A 1 111 ? -6.436 -3.169 12.813 1.00 97.94 111 ILE A C 1
ATOM 861 O O . ILE A 1 111 ? -6.397 -3.841 11.788 1.00 97.94 111 ILE A O 1
ATOM 865 N N . ASN A 1 112 ? -7.149 -3.568 13.875 1.00 97.44 112 ASN A N 1
ATOM 866 C CA . ASN A 1 112 ? -7.893 -4.837 13.932 1.00 97.44 112 ASN A CA 1
ATOM 867 C C . ASN A 1 112 ? -9.142 -4.866 13.027 1.00 97.44 112 ASN A C 1
ATOM 869 O O . ASN A 1 112 ? -9.770 -5.916 12.826 1.00 97.44 112 ASN A O 1
ATOM 873 N N . ARG A 1 113 ? -9.543 -3.706 12.497 1.00 98.19 113 ARG A N 1
ATOM 874 C CA . ARG A 1 113 ? -10.652 -3.563 11.549 1.00 98.19 113 ARG A CA 1
ATOM 875 C C . ARG A 1 113 ? -10.186 -3.522 10.097 1.00 98.19 113 ARG A C 1
ATOM 877 O O . ARG A 1 113 ? -11.041 -3.610 9.219 1.00 98.19 113 ARG A O 1
ATOM 884 N N . LEU A 1 114 ? -8.878 -3.445 9.836 1.00 98.56 114 LEU A N 1
ATOM 885 C CA . LEU A 1 114 ? -8.335 -3.644 8.495 1.00 98.56 114 LEU A CA 1
ATOM 886 C C . LEU A 1 114 ? -8.627 -5.080 8.045 1.00 98.56 114 LEU A C 1
ATOM 888 O O . LEU A 1 114 ? -8.254 -6.036 8.721 1.00 98.56 114 LEU A O 1
ATOM 892 N N . GLU A 1 115 ? -9.312 -5.215 6.916 1.00 98.38 115 GLU A N 1
ATOM 893 C CA . GLU A 1 115 ? -9.622 -6.509 6.307 1.00 98.38 115 GLU A CA 1
ATOM 894 C C . GLU A 1 115 ? -8.603 -6.840 5.219 1.00 98.38 115 GLU A C 1
ATOM 896 O O . GLU A 1 115 ? -7.990 -7.904 5.230 1.00 98.38 115 GLU A O 1
ATOM 901 N N . SER A 1 116 ? -8.370 -5.898 4.305 1.00 98.31 116 SER A N 1
ATOM 902 C CA . SER A 1 116 ? -7.347 -6.017 3.270 1.00 98.31 116 SER A CA 1
ATOM 903 C C . SER A 1 116 ? -6.913 -4.646 2.760 1.00 98.31 116 SER A C 1
ATOM 905 O O . SER A 1 116 ? -7.662 -3.666 2.817 1.00 98.31 116 SER A O 1
ATOM 907 N N . ALA A 1 117 ? -5.697 -4.573 2.232 1.00 98.81 117 ALA A N 1
ATOM 908 C CA . ALA A 1 117 ? -5.228 -3.442 1.454 1.00 98.81 117 ALA A CA 1
ATOM 909 C C . ALA A 1 117 ? -4.611 -3.941 0.146 1.00 98.81 117 ALA A C 1
ATOM 911 O O . ALA A 1 117 ? -3.687 -4.746 0.172 1.00 98.81 117 ALA A O 1
ATOM 912 N N . HIS A 1 118 ? -5.087 -3.448 -0.995 1.00 98.62 118 HIS A N 1
ATOM 913 C CA . HIS A 1 118 ? -4.546 -3.785 -2.311 1.00 98.62 118 HIS A CA 1
ATOM 914 C C . HIS A 1 118 ? -4.036 -2.523 -2.994 1.00 98.6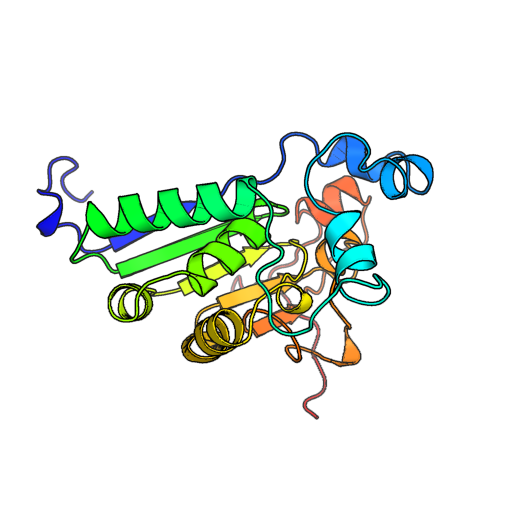2 118 HIS A C 1
ATOM 916 O O . HIS A 1 118 ? -4.805 -1.639 -3.378 1.00 98.62 118 HIS A O 1
ATOM 922 N N . ILE A 1 119 ? -2.720 -2.437 -3.141 1.00 98.50 119 ILE A N 1
ATOM 923 C CA . ILE A 1 119 ? -2.051 -1.239 -3.634 1.00 98.50 119 ILE A CA 1
ATOM 924 C C . ILE A 1 119 ? -1.204 -1.554 -4.864 1.00 98.50 119 ILE A C 1
ATOM 926 O O . ILE A 1 119 ? -0.606 -2.624 -4.950 1.00 98.50 119 ILE A O 1
ATOM 930 N N . TYR A 1 120 ? -1.176 -0.631 -5.824 1.00 97.69 120 TYR A N 1
ATOM 931 C CA . TYR A 1 120 ? -0.673 -0.888 -7.174 1.00 97.69 120 TYR A CA 1
ATOM 932 C C . TYR A 1 120 ? 0.298 0.196 -7.632 1.00 97.69 120 TYR A C 1
ATOM 934 O O . TYR A 1 120 ? -0.023 1.384 -7.564 1.00 97.69 120 TYR A O 1
ATOM 942 N N . ASN A 1 121 ? 1.454 -0.210 -8.156 1.00 94.56 121 ASN A N 1
ATOM 943 C CA . ASN A 1 121 ? 2.425 0.665 -8.819 1.00 94.56 121 ASN A CA 1
ATOM 944 C C . ASN A 1 121 ? 2.794 1.940 -8.033 1.00 94.56 121 ASN A C 1
ATOM 946 O O . ASN A 1 121 ? 3.067 2.987 -8.612 1.00 94.56 121 ASN A O 1
ATOM 950 N N . GLY A 1 122 ? 2.791 1.871 -6.700 1.00 90.94 122 GLY A N 1
ATOM 951 C CA . GLY A 1 122 ? 3.212 2.970 -5.833 1.00 90.94 122 GLY A CA 1
ATOM 952 C C . GLY A 1 122 ? 4.619 2.769 -5.273 1.00 90.94 122 GLY A C 1
ATOM 953 O O . GLY A 1 122 ? 5.005 1.624 -5.020 1.00 90.94 122 GLY A O 1
ATOM 954 N N . PRO A 1 123 ? 5.383 3.843 -5.012 1.00 88.50 123 PRO A N 1
ATOM 955 C CA . PRO A 1 123 ? 6.638 3.779 -4.260 1.00 88.50 123 PRO A CA 1
ATOM 956 C C . PRO A 1 123 ? 6.497 3.093 -2.892 1.00 88.50 123 PRO A C 1
ATOM 958 O O . PRO A 1 123 ? 5.427 3.111 -2.283 1.00 88.50 123 PRO A O 1
ATOM 961 N N . ASN A 1 124 ? 7.580 2.491 -2.398 1.00 91.19 124 ASN A N 1
ATOM 962 C CA . ASN A 1 124 ? 7.642 1.903 -1.060 1.00 91.19 124 ASN A CA 1
ATOM 963 C C . ASN A 1 124 ? 8.064 2.973 -0.050 1.00 91.19 124 ASN A C 1
ATOM 965 O O . ASN A 1 124 ? 9.136 3.565 -0.193 1.00 91.19 124 ASN A O 1
ATOM 969 N N . ILE A 1 125 ? 7.246 3.198 0.980 1.00 89.81 125 ILE A N 1
ATOM 970 C CA . ILE A 1 125 ? 7.522 4.225 1.998 1.00 89.81 125 ILE A CA 1
ATOM 971 C C . ILE A 1 125 ? 8.216 3.682 3.249 1.00 89.81 125 ILE A C 1
ATOM 973 O O . ILE A 1 125 ? 8.523 4.458 4.143 1.00 89.81 125 ILE A O 1
ATOM 977 N N . TYR A 1 126 ? 8.470 2.375 3.348 1.00 91.38 126 TYR A N 1
ATOM 978 C CA . TYR A 1 126 ? 8.963 1.751 4.584 1.00 91.38 126 TYR A CA 1
ATOM 979 C C . TYR A 1 126 ? 10.210 2.444 5.170 1.00 91.38 126 TYR A C 1
ATOM 981 O O . TYR A 1 126 ? 10.332 2.610 6.381 1.00 91.38 126 TYR A O 1
ATOM 989 N N . GLY A 1 127 ? 11.115 2.916 4.306 1.00 83.31 127 GLY A N 1
ATOM 990 C CA . GLY A 1 127 ? 12.327 3.635 4.708 1.00 83.31 127 GLY A CA 1
ATOM 991 C C . GLY A 1 127 ? 12.107 5.040 5.285 1.00 83.31 127 GLY A C 1
ATOM 992 O O . GLY A 1 127 ? 13.050 5.608 5.823 1.00 83.31 127 GLY A O 1
ATOM 993 N N . ILE A 1 128 ? 10.910 5.622 5.190 1.00 79.81 128 ILE A N 1
ATOM 994 C CA . ILE A 1 128 ? 10.595 6.943 5.772 1.00 79.81 128 ILE A CA 1
ATOM 995 C C . ILE A 1 128 ? 9.702 6.859 7.016 1.00 79.81 128 ILE A C 1
ATOM 997 O O . ILE A 1 128 ? 9.367 7.894 7.589 1.00 79.81 128 ILE A O 1
ATOM 1001 N N . LEU A 1 129 ? 9.305 5.644 7.399 1.00 88.38 129 LEU A N 1
ATOM 1002 C CA . LEU A 1 129 ? 8.526 5.376 8.600 1.00 88.38 129 LEU A CA 1
ATOM 1003 C C . LEU A 1 129 ? 9.435 5.351 9.834 1.00 88.38 129 LEU A C 1
ATOM 1005 O O . LEU A 1 129 ? 10.566 4.850 9.774 1.00 88.38 129 LEU A O 1
ATOM 1009 N N . ASP A 1 130 ? 8.918 5.825 10.962 1.00 89.06 130 ASP A N 1
ATOM 1010 C CA . ASP A 1 130 ? 9.548 5.602 12.263 1.00 89.06 130 ASP A CA 1
ATOM 1011 C C . ASP A 1 130 ? 9.381 4.141 12.737 1.00 89.06 130 ASP A C 1
ATOM 1013 O O . ASP A 1 130 ? 8.725 3.317 12.090 1.00 89.06 130 ASP A O 1
ATOM 1017 N N . ASP A 1 131 ? 10.011 3.781 13.855 1.00 93.19 131 ASP A N 1
ATOM 1018 C CA . ASP A 1 131 ? 10.006 2.395 14.340 1.00 93.19 131 ASP A CA 1
ATOM 1019 C C . ASP A 1 131 ? 8.605 1.918 14.765 1.00 93.19 131 ASP A C 1
ATOM 1021 O O . ASP A 1 131 ? 8.274 0.741 14.593 1.00 93.19 131 ASP A O 1
ATOM 1025 N N . GLN A 1 132 ? 7.757 2.817 15.278 1.00 95.44 132 GLN A N 1
ATOM 1026 C CA . GLN A 1 132 ? 6.387 2.483 15.674 1.00 95.44 132 GLN A CA 1
ATOM 1027 C C . GLN A 1 132 ? 5.517 2.220 14.439 1.00 95.44 132 GLN A C 1
ATOM 1029 O O . GLN A 1 132 ? 4.771 1.239 14.398 1.00 95.44 132 GLN A O 1
ATOM 1034 N N . GLN A 1 133 ? 5.644 3.065 13.421 1.00 96.94 133 GLN A N 1
ATOM 1035 C CA . GLN A 1 133 ? 4.970 2.938 12.135 1.00 96.94 133 GLN A CA 1
ATOM 1036 C C . GLN A 1 133 ? 5.391 1.660 11.399 1.00 96.94 133 GLN A C 1
ATOM 1038 O O . GLN A 1 133 ? 4.531 0.944 10.880 1.00 96.94 133 GLN A O 1
ATOM 1043 N N . LYS A 1 134 ? 6.690 1.322 11.403 1.00 96.31 134 LYS A N 1
ATOM 1044 C CA . LYS A 1 134 ? 7.203 0.050 10.857 1.00 96.31 134 LYS A CA 1
ATOM 1045 C C . LYS A 1 134 ? 6.606 -1.149 11.584 1.00 96.31 134 LYS A C 1
ATOM 1047 O O . LYS A 1 134 ? 5.995 -2.006 10.948 1.00 96.31 134 LYS A O 1
ATOM 1052 N N . ALA A 1 135 ? 6.682 -1.160 12.918 1.00 97.50 135 ALA A N 1
ATOM 1053 C CA . ALA A 1 135 ? 6.085 -2.219 13.728 1.00 97.50 135 ALA A CA 1
ATOM 1054 C C . ALA A 1 135 ? 4.582 -2.368 13.449 1.00 97.50 135 ALA A C 1
ATOM 1056 O O . ALA A 1 135 ? 4.058 -3.485 13.404 1.00 97.50 135 ALA A O 1
ATOM 1057 N N . ARG A 1 136 ? 3.887 -1.249 13.205 1.00 98.19 136 ARG A N 1
ATOM 1058 C CA . ARG A 1 136 ? 2.470 -1.272 12.867 1.00 98.19 136 ARG A CA 1
ATOM 1059 C C . ARG A 1 136 ? 2.200 -1.947 11.527 1.00 98.19 136 ARG A C 1
ATOM 1061 O O . ARG A 1 136 ? 1.376 -2.861 11.486 1.00 98.19 136 ARG A O 1
ATOM 1068 N N . VAL A 1 137 ? 2.861 -1.534 10.448 1.00 98.31 137 VAL A N 1
ATOM 1069 C CA . VAL A 1 137 ? 2.625 -2.145 9.127 1.00 98.31 137 VAL A CA 1
ATOM 1070 C C . VAL A 1 137 ? 3.094 -3.598 9.067 1.00 98.31 137 VAL A C 1
ATOM 1072 O O . VAL A 1 137 ? 2.462 -4.411 8.393 1.00 98.31 137 VAL A O 1
ATOM 1075 N N . ASP A 1 138 ? 4.139 -3.950 9.817 1.00 97.88 138 ASP A N 1
ATOM 1076 C CA . ASP A 1 138 ? 4.625 -5.325 9.912 1.00 97.88 138 ASP A CA 1
ATOM 1077 C C . ASP A 1 138 ? 3.636 -6.236 10.645 1.00 97.88 138 ASP A C 1
ATOM 1079 O O . ASP A 1 138 ? 3.453 -7.388 10.243 1.00 97.88 138 ASP A O 1
ATOM 1083 N N . SER A 1 139 ? 2.924 -5.718 11.656 1.00 98.06 139 SER A N 1
ATOM 1084 C CA . SER A 1 139 ? 1.907 -6.484 12.395 1.00 98.06 139 SER A CA 1
ATOM 1085 C C . SER A 1 139 ? 0.759 -6.990 11.509 1.00 98.06 139 SER A C 1
ATOM 1087 O O . SER A 1 139 ? 0.148 -8.013 11.810 1.00 98.06 139 SER A O 1
ATOM 1089 N N . VAL A 1 140 ? 0.504 -6.308 10.388 1.00 98.31 140 VAL A N 1
ATOM 1090 C CA . VAL A 1 140 ? -0.540 -6.645 9.409 1.00 98.31 140 VAL A CA 1
ATOM 1091 C C . VAL A 1 140 ? 0.021 -6.909 8.012 1.00 98.31 140 VAL A C 1
ATOM 1093 O O . VAL A 1 140 ? -0.717 -6.844 7.029 1.00 98.31 140 VAL A O 1
ATOM 1096 N N . LYS A 1 141 ? 1.316 -7.234 7.891 1.00 98.00 141 LYS A N 1
ATOM 1097 C CA . LYS A 1 141 ? 2.004 -7.377 6.594 1.00 98.00 141 LYS A CA 1
ATOM 1098 C C . LYS A 1 141 ? 1.254 -8.289 5.619 1.00 98.00 141 LYS A C 1
ATOM 1100 O O . LYS A 1 141 ? 1.162 -7.975 4.436 1.00 98.00 141 LYS A O 1
ATOM 1105 N N . GLY A 1 142 ? 0.677 -9.381 6.130 1.00 98.06 142 GLY A N 1
ATOM 1106 C CA . GLY A 1 142 ? -0.090 -10.359 5.353 1.00 98.06 142 GLY A CA 1
ATOM 1107 C C . GLY A 1 142 ? -1.422 -9.858 4.782 1.00 98.06 142 GLY A C 1
ATOM 1108 O O . GLY A 1 142 ? -1.947 -10.506 3.885 1.00 98.06 142 GLY A O 1
ATOM 1109 N N . LEU A 1 143 ? -1.952 -8.728 5.262 1.00 98.62 143 LEU A N 1
ATOM 1110 C CA . LEU A 1 143 ? -3.193 -8.113 4.766 1.00 98.62 143 LEU A CA 1
ATOM 1111 C C . LEU A 1 143 ? -2.936 -7.038 3.699 1.00 98.62 143 LEU A C 1
ATOM 1113 O O . LEU A 1 143 ? -3.874 -6.569 3.058 1.00 98.62 143 LEU A O 1
ATOM 1117 N N . ILE A 1 144 ? -1.679 -6.623 3.518 1.00 98.75 144 ILE A N 1
ATOM 1118 C CA . ILE A 1 144 ? -1.290 -5.564 2.585 1.00 98.75 144 ILE A CA 1
ATOM 1119 C C . ILE A 1 144 ? -0.664 -6.208 1.344 1.00 98.75 144 ILE A C 1
ATOM 1121 O O . ILE A 1 144 ? 0.494 -6.621 1.356 1.00 98.75 144 ILE A O 1
ATOM 1125 N N . HIS A 1 145 ? -1.420 -6.271 0.255 1.00 98.50 145 HIS A N 1
ATOM 1126 C CA . HIS A 1 145 ? -0.996 -6.783 -1.043 1.00 98.50 145 HIS A CA 1
ATOM 1127 C C . HIS A 1 145 ? -0.447 -5.642 -1.904 1.00 98.50 145 HIS A C 1
ATOM 1129 O O . HIS A 1 145 ? -1.195 -4.827 -2.447 1.00 98.50 145 HIS A O 1
ATOM 1135 N N . ASN A 1 146 ? 0.878 -5.586 -2.019 1.00 98.00 146 ASN A N 1
ATOM 1136 C CA . ASN A 1 146 ? 1.609 -4.515 -2.679 1.00 98.00 146 ASN A CA 1
ATOM 1137 C C . ASN A 1 146 ? 2.106 -4.961 -4.061 1.00 98.00 146 ASN A C 1
ATOM 1139 O O . ASN A 1 146 ? 3.166 -5.570 -4.185 1.00 98.00 146 ASN A O 1
ATOM 1143 N N . TYR A 1 147 ? 1.324 -4.689 -5.103 1.00 98.25 147 TYR A N 1
ATOM 1144 C CA . TYR A 1 147 ? 1.643 -5.061 -6.479 1.00 98.25 147 TYR A CA 1
ATOM 1145 C C . TYR A 1 147 ? 2.571 -4.023 -7.110 1.00 98.25 147 TYR A C 1
ATOM 1147 O O . TYR A 1 147 ? 2.158 -2.889 -7.369 1.00 98.25 147 TYR A O 1
ATOM 1155 N N . ALA A 1 148 ? 3.808 -4.427 -7.384 1.00 96.69 148 ALA A N 1
ATOM 1156 C CA . ALA A 1 148 ? 4.822 -3.586 -8.009 1.00 96.69 148 ALA A CA 1
ATOM 1157 C C . ALA A 1 148 ? 5.234 -4.187 -9.352 1.00 96.69 148 ALA A C 1
ATOM 1159 O O . ALA A 1 148 ? 5.618 -5.351 -9.418 1.00 96.69 148 ALA A O 1
ATOM 1160 N N . ASP A 1 149 ? 5.149 -3.412 -10.424 1.00 96.81 149 ASP A N 1
ATOM 1161 C CA . ASP A 1 149 ? 5.624 -3.816 -11.740 1.00 96.81 149 ASP A CA 1
ATOM 1162 C C . ASP A 1 149 ? 7.112 -3.470 -11.911 1.00 96.81 149 ASP A C 1
ATOM 1164 O O . ASP A 1 149 ? 7.449 -2.288 -11.997 1.00 96.81 149 ASP A O 1
ATOM 1168 N N . PRO A 1 150 ? 8.022 -4.455 -12.027 1.00 94.81 150 PRO A N 1
ATOM 1169 C CA . PRO A 1 150 ? 9.449 -4.184 -12.198 1.00 94.81 150 PRO A CA 1
ATOM 1170 C C . PRO A 1 150 ? 9.809 -3.331 -13.415 1.00 94.81 150 PRO A C 1
ATOM 1172 O O . PRO A 1 150 ? 10.902 -2.767 -13.463 1.00 94.81 150 PRO A O 1
ATOM 1175 N N . LYS A 1 151 ? 8.912 -3.250 -14.405 1.00 93.81 151 LYS A N 1
ATOM 1176 C CA . LYS A 1 151 ? 9.083 -2.418 -15.601 1.00 93.81 151 LYS A CA 1
ATOM 1177 C C . LYS A 1 151 ? 8.569 -0.992 -15.411 1.00 93.81 151 LYS A C 1
ATOM 1179 O O . LYS A 1 151 ? 8.853 -0.142 -16.247 1.00 93.81 151 LYS A O 1
ATOM 1184 N N . ASP A 1 152 ? 7.837 -0.717 -14.331 1.00 89.31 152 ASP A N 1
ATOM 1185 C CA . ASP A 1 152 ? 7.431 0.625 -13.921 1.00 89.31 152 ASP A CA 1
ATOM 1186 C C . ASP A 1 152 ? 8.465 1.225 -12.946 1.00 89.31 152 ASP A C 1
ATOM 1188 O O . ASP A 1 152 ? 8.533 0.813 -11.781 1.00 89.31 152 ASP A O 1
ATOM 1192 N N . PRO A 1 153 ? 9.239 2.247 -13.363 1.00 82.56 153 PRO A N 1
ATOM 1193 C CA . PRO A 1 153 ? 10.234 2.885 -12.505 1.00 82.56 153 PRO A CA 1
ATOM 1194 C C . PRO A 1 153 ? 9.648 3.495 -11.228 1.00 82.56 153 PRO A C 1
ATOM 1196 O O . PRO A 1 153 ? 10.348 3.563 -10.218 1.00 82.56 153 PRO A O 1
ATOM 1199 N N . VAL A 1 154 ? 8.384 3.936 -11.256 1.00 82.81 154 VAL A N 1
ATOM 1200 C CA . VAL A 1 154 ? 7.710 4.513 -10.085 1.00 82.81 154 VAL A CA 1
ATOM 1201 C C . VAL A 1 154 ? 7.482 3.445 -9.022 1.00 82.81 154 VAL A C 1
ATOM 1203 O O . VAL A 1 154 ? 7.817 3.652 -7.853 1.00 82.81 154 VAL A O 1
ATOM 1206 N N . SER A 1 155 ? 6.963 2.284 -9.425 1.00 89.12 155 SER A N 1
ATOM 1207 C CA . SER A 1 155 ? 6.738 1.167 -8.508 1.00 89.12 155 SER A CA 1
ATOM 1208 C C . SER A 1 155 ? 8.040 0.637 -7.895 1.00 89.12 155 SER A C 1
ATOM 1210 O O . SER A 1 155 ? 8.033 0.096 -6.794 1.00 89.12 155 SER A O 1
ATOM 1212 N N . MET A 1 156 ? 9.182 0.827 -8.555 1.00 88.00 156 MET A N 1
ATOM 1213 C CA . MET A 1 156 ? 10.471 0.339 -8.060 1.00 88.00 156 MET A CA 1
ATOM 1214 C C . MET A 1 156 ? 11.185 1.309 -7.108 1.00 88.00 156 MET A C 1
ATOM 1216 O O . MET A 1 156 ? 12.227 0.972 -6.542 1.00 88.00 156 MET A O 1
ATOM 1220 N N . VAL A 1 157 ? 10.626 2.496 -6.852 1.00 81.81 157 VAL A N 1
ATOM 1221 C CA . VAL A 1 157 ? 11.179 3.428 -5.859 1.00 81.81 157 VAL A CA 1
ATOM 1222 C C . VAL A 1 157 ? 11.109 2.817 -4.458 1.00 81.81 157 VAL A C 1
ATOM 1224 O O . VAL A 1 157 ? 10.044 2.415 -3.988 1.00 81.81 157 VAL A O 1
ATOM 1227 N N . GLY A 1 158 ? 12.259 2.770 -3.780 1.00 77.94 158 GLY A N 1
ATOM 1228 C CA . GLY A 1 158 ? 12.382 2.203 -2.434 1.00 77.94 158 GLY A CA 1
ATOM 1229 C C . GLY A 1 158 ? 12.301 0.674 -2.394 1.00 77.94 158 GLY A C 1
ATOM 1230 O O . GLY A 1 158 ? 12.132 0.121 -1.310 1.00 77.94 158 GLY A O 1
ATOM 1231 N N . ARG A 1 159 ? 12.398 -0.006 -3.545 1.00 85.81 159 ARG A N 1
ATOM 1232 C CA . ARG A 1 159 ? 12.372 -1.469 -3.646 1.00 85.81 159 ARG A CA 1
ATOM 1233 C C . ARG A 1 159 ? 13.627 -2.011 -4.314 1.00 85.81 159 ARG A C 1
ATOM 1235 O O . ARG A 1 159 ? 14.281 -1.338 -5.108 1.00 85.81 159 ARG A O 1
ATOM 1242 N N . ASP A 1 160 ? 13.905 -3.262 -3.996 1.00 85.06 160 ASP A N 1
ATOM 1243 C CA . ASP A 1 160 ? 14.917 -4.096 -4.623 1.00 85.06 160 ASP A CA 1
ATOM 1244 C C . ASP A 1 160 ? 14.256 -5.448 -4.920 1.00 85.06 160 ASP A C 1
ATOM 1246 O O . ASP A 1 160 ? 13.623 -6.022 -4.031 1.00 85.06 160 ASP A O 1
ATOM 1250 N N . LEU A 1 161 ? 14.342 -5.921 -6.169 1.00 88.38 161 LEU A N 1
ATOM 1251 C CA . LEU A 1 161 ? 13.712 -7.182 -6.571 1.00 88.38 161 LEU A CA 1
ATOM 1252 C C . LEU A 1 161 ? 14.246 -8.360 -5.754 1.00 88.38 161 LEU A C 1
ATOM 1254 O O . LEU A 1 161 ? 13.463 -9.211 -5.330 1.00 88.38 161 LEU A O 1
ATOM 1258 N N . ASP A 1 162 ? 15.553 -8.375 -5.490 1.00 89.38 162 ASP A N 1
ATOM 1259 C CA . ASP A 1 162 ? 16.220 -9.485 -4.807 1.00 89.38 162 ASP A CA 1
ATOM 1260 C C . ASP A 1 162 ? 15.843 -9.546 -3.319 1.00 89.38 162 ASP A C 1
ATOM 1262 O O . ASP A 1 162 ? 15.918 -10.600 -2.689 1.00 89.38 162 ASP A O 1
ATOM 1266 N N . LYS A 1 163 ? 15.378 -8.425 -2.751 1.00 88.38 163 LYS A N 1
ATOM 1267 C CA . LYS A 1 163 ? 14.895 -8.341 -1.366 1.00 88.38 163 LYS A CA 1
ATOM 1268 C C . LYS A 1 163 ? 13.454 -8.819 -1.185 1.00 88.38 163 LYS A C 1
ATOM 1270 O O . LYS A 1 163 ? 13.014 -8.993 -0.045 1.00 88.38 163 LYS A O 1
ATOM 1275 N N . GLY A 1 164 ? 12.693 -9.019 -2.261 1.00 92.19 164 GLY A N 1
ATOM 1276 C CA . GLY A 1 164 ? 11.295 -9.427 -2.146 1.00 92.19 164 GLY A CA 1
ATOM 1277 C C . GLY A 1 164 ? 10.469 -8.415 -1.342 1.00 92.19 164 GLY A C 1
ATOM 1278 O O . GLY A 1 164 ? 10.329 -7.256 -1.717 1.00 92.19 164 GLY A O 1
ATOM 1279 N N . SER A 1 165 ? 9.919 -8.874 -0.213 1.00 95.00 165 SER A N 1
ATOM 1280 C CA . SER A 1 165 ? 9.123 -8.050 0.715 1.00 95.00 165 SER A CA 1
ATOM 1281 C C . SER A 1 165 ? 9.920 -7.497 1.907 1.00 95.00 165 SER A C 1
ATOM 1283 O O . SER A 1 165 ? 9.321 -6.906 2.813 1.00 95.00 165 SER A O 1
ATOM 1285 N N . LEU A 1 166 ? 11.237 -7.720 1.961 1.00 91.25 166 LEU A N 1
ATOM 1286 C CA . LEU A 1 166 ? 12.093 -7.152 3.003 1.00 91.25 166 LEU A CA 1
ATOM 1287 C C . LEU A 1 166 ? 12.130 -5.622 2.873 1.00 91.25 166 LEU A C 1
ATOM 1289 O O . LEU A 1 166 ? 12.078 -5.084 1.766 1.00 91.25 166 LEU A O 1
ATOM 1293 N N . ASP A 1 167 ? 12.184 -4.928 4.011 1.00 90.19 167 ASP A N 1
ATOM 1294 C CA . ASP A 1 167 ? 12.182 -3.462 4.092 1.00 90.19 167 ASP A CA 1
ATOM 1295 C C . ASP A 1 167 ? 11.038 -2.806 3.290 1.00 90.19 167 ASP A C 1
ATOM 1297 O O . ASP A 1 167 ? 11.215 -1.751 2.682 1.00 90.19 167 ASP A O 1
ATOM 1301 N N . SER A 1 168 ? 9.867 -3.451 3.237 1.00 93.62 168 SER A N 1
ATOM 1302 C CA . SER A 1 168 ? 8.721 -3.016 2.432 1.00 93.62 168 SER A CA 1
ATOM 1303 C C . SER A 1 168 ? 7.409 -3.070 3.204 1.00 93.62 168 SER A C 1
ATOM 1305 O O . SER A 1 168 ? 7.165 -4.007 3.969 1.00 93.62 168 SER A O 1
ATOM 1307 N N . VAL A 1 169 ? 6.523 -2.105 2.946 1.00 96.81 169 VAL A N 1
ATOM 1308 C CA . VAL A 1 169 ? 5.161 -2.127 3.492 1.00 96.81 169 VAL A CA 1
ATOM 1309 C C . VAL A 1 169 ? 4.345 -3.213 2.785 1.00 96.81 169 VAL A C 1
ATOM 1311 O O . VAL A 1 169 ? 4.082 -3.126 1.581 1.00 96.81 169 VAL A O 1
ATOM 1314 N N . GLY A 1 170 ? 3.936 -4.226 3.550 1.00 97.75 170 GLY A N 1
ATOM 1315 C CA . GLY A 1 170 ? 3.134 -5.349 3.067 1.00 97.75 170 GLY A CA 1
ATOM 1316 C C . GLY A 1 170 ? 3.904 -6.472 2.375 1.00 97.75 170 GLY A C 1
ATOM 1317 O O . GLY A 1 170 ? 5.137 -6.522 2.386 1.00 97.75 170 GLY A O 1
ATOM 1318 N N . MET A 1 171 ? 3.139 -7.395 1.795 1.00 98.06 171 MET A N 1
ATOM 1319 C CA . MET A 1 171 ? 3.605 -8.446 0.895 1.00 98.06 171 MET A CA 1
ATOM 1320 C C . MET A 1 171 ? 3.758 -7.875 -0.514 1.00 98.06 171 MET A C 1
ATOM 1322 O O . MET A 1 171 ? 2.768 -7.507 -1.150 1.00 98.06 171 MET A O 1
ATOM 1326 N N . VAL A 1 172 ? 4.995 -7.802 -1.001 1.00 97.56 172 VAL A N 1
ATOM 1327 C CA . VAL A 1 172 ? 5.311 -7.318 -2.346 1.00 97.56 172 VAL A CA 1
ATOM 1328 C C . VAL A 1 172 ? 5.105 -8.437 -3.361 1.00 97.56 172 VAL A C 1
ATOM 1330 O O . VAL A 1 172 ? 5.739 -9.489 -3.291 1.00 97.56 172 VAL A O 1
ATOM 1333 N N . HIS A 1 173 ? 4.234 -8.170 -4.327 1.00 97.38 173 HIS A N 1
ATOM 1334 C CA . HIS A 1 173 ? 3.923 -9.030 -5.460 1.00 97.38 173 HIS A CA 1
ATOM 1335 C C . HIS A 1 173 ? 4.520 -8.396 -6.711 1.00 97.38 173 HIS A C 1
ATOM 1337 O O . HIS A 1 173 ? 3.940 -7.465 -7.274 1.00 97.38 173 HIS A O 1
ATOM 1343 N N . PHE A 1 174 ? 5.692 -8.868 -7.139 1.00 97.69 174 PHE A N 1
ATOM 1344 C CA . PHE A 1 174 ? 6.292 -8.373 -8.375 1.00 97.69 174 PHE A CA 1
ATOM 1345 C C . PHE A 1 174 ? 5.497 -8.873 -9.576 1.00 97.69 174 PHE A C 1
ATOM 1347 O O . PHE A 1 174 ? 5.405 -10.077 -9.797 1.00 97.69 174 PHE A O 1
ATOM 1354 N N . VAL A 1 175 ? 4.900 -7.961 -10.337 1.00 97.62 175 VAL A N 1
ATOM 1355 C CA . VAL A 1 175 ? 3.957 -8.296 -11.408 1.00 97.62 175 VAL A CA 1
ATOM 1356 C C . VAL A 1 175 ? 4.693 -8.768 -12.660 1.00 97.62 175 VAL A C 1
ATOM 1358 O O . VAL A 1 175 ? 5.662 -8.158 -13.107 1.00 97.62 175 VAL A O 1
ATOM 1361 N N . GLU A 1 176 ? 4.203 -9.849 -13.265 1.00 96.88 176 GLU A N 1
ATOM 1362 C CA . GLU A 1 176 ? 4.637 -10.287 -14.590 1.00 96.88 176 GLU A CA 1
ATOM 1363 C C . GLU A 1 176 ? 3.844 -9.532 -15.670 1.00 96.88 176 GLU A C 1
ATOM 1365 O O . GLU A 1 176 ? 2.768 -9.954 -16.109 1.00 96.88 176 GLU A O 1
ATOM 1370 N N . SER A 1 177 ? 4.376 -8.396 -16.112 1.00 96.94 177 SER A N 1
ATOM 1371 C CA . SER A 1 177 ? 3.717 -7.495 -17.060 1.00 96.94 177 SER A CA 1
ATOM 1372 C C . SER A 1 177 ? 4.252 -7.619 -18.494 1.00 96.94 177 SER A C 1
ATOM 1374 O O . SER A 1 177 ? 5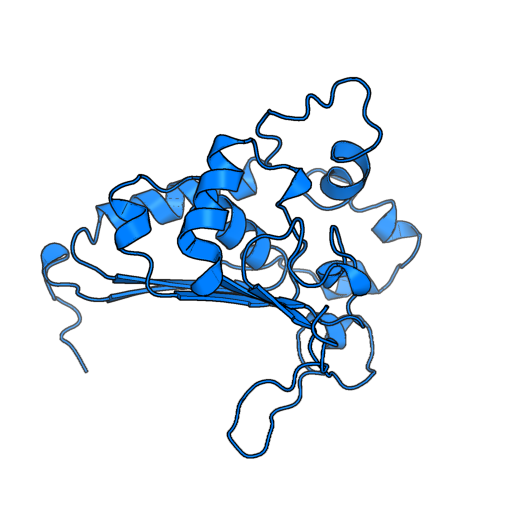.387 -8.046 -18.740 1.00 96.94 177 SER A O 1
ATOM 1376 N N . LYS A 1 178 ? 3.446 -7.211 -19.480 1.00 97.38 178 LYS A N 1
ATOM 1377 C CA . LYS A 1 178 ? 3.927 -6.915 -20.839 1.00 97.38 178 LYS A CA 1
ATOM 1378 C C . LYS A 1 178 ? 4.852 -5.703 -20.797 1.00 97.38 178 LYS A C 1
ATOM 1380 O O . LYS A 1 178 ? 4.678 -4.836 -19.952 1.00 97.38 178 LYS A O 1
ATOM 1385 N N . ASP A 1 179 ? 5.823 -5.677 -21.701 1.00 95.75 179 ASP A N 1
ATOM 1386 C CA . ASP A 1 179 ? 6.679 -4.508 -21.912 1.00 95.75 179 ASP A CA 1
ATOM 1387 C C . ASP A 1 179 ? 5.964 -3.529 -22.852 1.00 95.75 179 ASP A C 1
ATOM 1389 O O . ASP A 1 179 ? 5.665 -3.877 -23.999 1.00 95.75 179 ASP A O 1
ATOM 1393 N N . ILE A 1 180 ? 5.601 -2.361 -22.327 1.00 93.50 180 ILE A N 1
ATOM 1394 C CA . ILE A 1 180 ? 4.861 -1.304 -23.024 1.00 93.50 180 ILE A CA 1
ATOM 1395 C C . ILE A 1 180 ? 5.443 0.064 -22.648 1.00 93.50 180 ILE A C 1
ATOM 1397 O O . ILE A 1 180 ? 6.366 0.161 -21.844 1.00 93.50 180 ILE A O 1
ATOM 1401 N N . ASP A 1 181 ? 4.939 1.149 -23.238 1.00 89.62 181 ASP A N 1
ATOM 1402 C CA . ASP A 1 181 ? 5.421 2.482 -22.878 1.00 89.62 181 ASP A CA 1
ATOM 1403 C C . ASP A 1 181 ? 5.218 2.773 -21.385 1.00 89.62 181 ASP A C 1
ATOM 1405 O O . ASP A 1 181 ? 4.250 2.329 -20.769 1.00 89.62 181 ASP A O 1
ATOM 1409 N N . LEU A 1 182 ? 6.131 3.562 -20.819 1.00 82.94 182 LEU A N 1
ATOM 1410 C CA . LEU A 1 182 ? 6.198 3.828 -19.383 1.00 82.94 182 LEU A CA 1
ATOM 1411 C C . LEU A 1 182 ? 4.874 4.354 -18.808 1.00 82.94 182 LEU A C 1
ATOM 1413 O O . LEU A 1 182 ? 4.485 3.950 -17.715 1.00 82.94 182 LEU A O 1
ATOM 1417 N N . GLY A 1 183 ? 4.174 5.215 -19.561 1.00 81.69 183 GLY A N 1
ATOM 1418 C CA . GLY A 1 183 ? 2.835 5.728 -19.241 1.00 81.69 183 GLY A CA 1
ATOM 1419 C C . GLY A 1 183 ? 1.859 4.606 -18.952 1.00 81.69 183 GLY A C 1
ATOM 1420 O O . GLY A 1 183 ? 1.325 4.469 -17.849 1.00 81.69 183 GLY A O 1
ATOM 1421 N N . ASN A 1 184 ? 1.676 3.763 -19.955 1.00 90.25 184 ASN A N 1
ATOM 1422 C CA . ASN A 1 184 ? 0.772 2.633 -19.878 1.00 90.25 184 ASN A CA 1
ATOM 1423 C C . ASN A 1 184 ? 1.252 1.556 -18.889 1.00 90.25 184 ASN A C 1
ATOM 1425 O O . ASN A 1 184 ? 0.417 0.922 -18.237 1.00 90.25 184 ASN A O 1
ATOM 1429 N N . GLN A 1 185 ? 2.569 1.383 -18.727 1.00 90.88 185 GLN A N 1
ATOM 1430 C CA . GLN A 1 185 ? 3.164 0.480 -17.739 1.00 90.88 185 GLN A CA 1
ATOM 1431 C C . GLN A 1 185 ? 2.745 0.885 -16.321 1.00 90.88 185 GLN A C 1
ATOM 1433 O O . GLN A 1 185 ? 2.176 0.081 -15.580 1.00 90.88 185 GLN A O 1
ATOM 1438 N N . HIS A 1 186 ? 2.925 2.165 -15.979 1.00 90.62 186 HIS A N 1
ATOM 1439 C CA . HIS A 1 186 ? 2.533 2.714 -14.686 1.00 90.62 186 HIS A CA 1
ATOM 1440 C C . HIS A 1 186 ? 1.017 2.626 -14.459 1.00 90.62 186 HIS A C 1
ATOM 1442 O O . HIS A 1 186 ? 0.569 2.293 -13.359 1.00 90.62 186 HIS A O 1
ATOM 1448 N N . MET A 1 187 ? 0.218 2.835 -15.510 1.00 90.69 187 MET A N 1
ATOM 1449 C CA . MET A 1 187 ? -1.247 2.721 -15.481 1.00 90.69 187 MET A CA 1
ATOM 1450 C C . MET A 1 187 ? -1.772 1.278 -15.458 1.00 90.69 187 MET A C 1
ATOM 1452 O O . MET A 1 187 ? -2.972 1.067 -15.617 1.00 90.69 187 MET A O 1
ATOM 1456 N N . THR A 1 188 ? -0.910 0.284 -15.218 1.00 93.88 188 THR A N 1
ATOM 1457 C CA . THR A 1 188 ? -1.247 -1.148 -15.083 1.00 93.88 188 THR A CA 1
ATOM 1458 C C . THR A 1 188 ? -1.741 -1.822 -16.367 1.00 93.88 188 THR A C 1
ATOM 1460 O O . THR A 1 188 ? -2.124 -2.989 -16.342 1.00 93.88 188 THR A O 1
ATOM 1463 N N . TYR A 1 189 ? -1.673 -1.162 -17.529 1.00 94.69 189 TYR A N 1
ATOM 1464 C CA . TYR A 1 189 ? -2.123 -1.755 -18.799 1.00 94.69 189 TYR A CA 1
ATOM 1465 C C . TYR A 1 189 ? -1.246 -2.922 -19.269 1.00 94.69 189 TYR A C 1
ATOM 1467 O O . TYR A 1 189 ? -1.654 -3.706 -20.127 1.00 94.69 189 TYR A O 1
ATOM 1475 N N . GLY A 1 190 ? -0.050 -3.058 -18.693 1.00 95.62 190 GLY A N 1
ATOM 1476 C CA . GLY A 1 190 ? 0.829 -4.200 -18.908 1.00 95.62 190 GLY A CA 1
ATOM 1477 C C . GLY A 1 190 ? 0.436 -5.437 -18.100 1.00 95.62 190 GLY A C 1
ATOM 1478 O O . GLY A 1 190 ? 0.961 -6.512 -18.384 1.00 95.62 190 GLY A O 1
ATOM 1479 N N . TYR A 1 191 ? -0.457 -5.321 -17.110 1.00 96.94 191 TYR A N 1
ATOM 1480 C CA . TYR A 1 191 ? -0.778 -6.418 -16.198 1.00 96.94 191 TYR A CA 1
ATOM 1481 C C . TYR A 1 191 ? -1.438 -7.572 -16.948 1.00 96.94 191 TYR A C 1
ATOM 1483 O O . TYR A 1 191 ? -2.232 -7.393 -17.873 1.00 96.94 191 TYR A O 1
ATOM 1491 N N . GLN A 1 192 ? -1.095 -8.783 -16.529 1.00 96.69 192 GLN A N 1
ATOM 1492 C CA . GLN A 1 192 ? -1.608 -10.011 -17.114 1.00 96.69 192 GLN A CA 1
ATOM 1493 C C . GLN A 1 192 ? -2.346 -10.796 -16.043 1.00 96.69 192 GLN A C 1
ATOM 149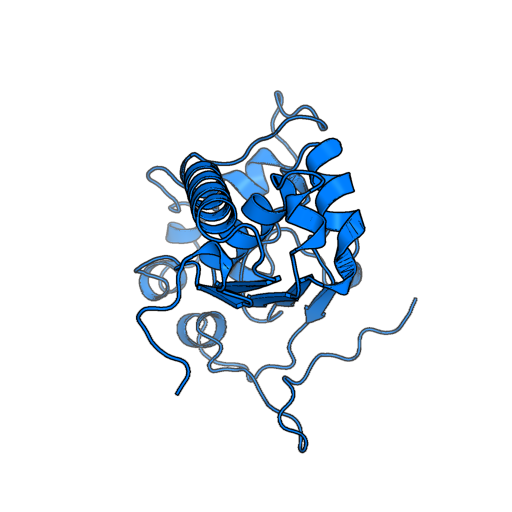5 O O . GLN A 1 192 ? -1.927 -10.810 -14.887 1.00 96.69 192 GLN A O 1
ATOM 1500 N N . LEU A 1 193 ? -3.427 -11.462 -16.440 1.00 96.31 193 LEU A N 1
ATOM 1501 C CA . LEU A 1 193 ? -4.165 -12.364 -15.567 1.00 96.31 193 LEU A CA 1
ATOM 1502 C C . LEU A 1 193 ? -3.838 -13.816 -15.924 1.00 96.31 193 LEU A C 1
ATOM 1504 O O . LEU A 1 193 ? -3.625 -14.141 -17.096 1.00 96.31 193 LEU A O 1
ATOM 1508 N N . ASP A 1 194 ? -3.773 -14.680 -14.915 1.00 94.44 194 ASP A N 1
ATOM 1509 C CA . ASP A 1 194 ? -3.730 -16.127 -15.104 1.00 94.44 194 ASP A CA 1
ATOM 1510 C C . ASP A 1 194 ? -5.113 -16.677 -15.519 1.00 94.44 194 ASP A C 1
ATOM 1512 O O . ASP A 1 194 ? -6.099 -15.944 -15.634 1.00 94.44 194 ASP A O 1
ATOM 1516 N N . SER A 1 195 ? -5.207 -17.989 -15.752 1.00 94.94 195 SER A N 1
ATOM 1517 C CA . SER A 1 195 ? -6.470 -18.644 -16.132 1.00 94.94 195 SER A CA 1
ATOM 1518 C C . SER A 1 195 ? -7.565 -18.574 -15.061 1.00 94.94 195 SER A C 1
ATOM 1520 O O . SER A 1 195 ? -8.725 -18.840 -15.367 1.00 94.94 195 SER A O 1
ATOM 1522 N N . SER A 1 196 ? -7.201 -18.250 -13.821 1.00 95.38 196 SER A N 1
ATOM 1523 C CA . SER A 1 196 ? -8.102 -18.112 -12.674 1.00 95.38 196 SER A CA 1
ATOM 1524 C C . SER A 1 196 ? -8.503 -16.653 -12.423 1.00 95.38 196 SER A C 1
ATOM 1526 O O . SER A 1 196 ? -9.304 -16.390 -11.530 1.00 95.38 196 SER A O 1
ATOM 1528 N N . GLY A 1 197 ? -7.977 -15.707 -13.209 1.00 94.00 197 GLY A N 1
ATOM 1529 C CA . GLY A 1 197 ? -8.245 -14.278 -13.070 1.00 94.00 197 GLY A CA 1
ATOM 1530 C C . GLY A 1 197 ? -7.357 -13.558 -12.052 1.00 94.00 197 GLY A C 1
ATOM 1531 O O . GLY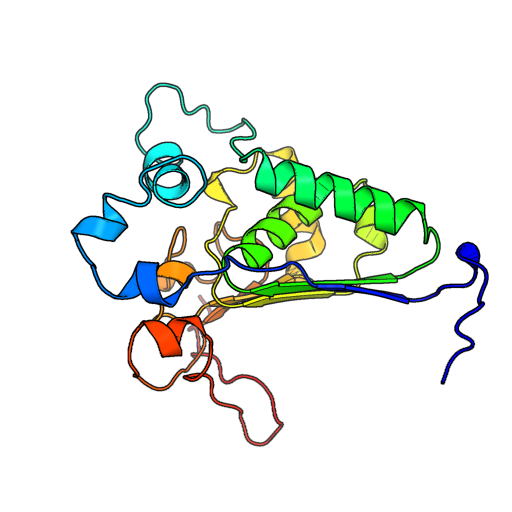 A 1 197 ? -7.620 -12.391 -11.766 1.00 94.00 197 GLY A O 1
ATOM 1532 N N . ASN A 1 198 ? -6.311 -14.198 -11.518 1.00 94.81 198 ASN A N 1
ATOM 1533 C CA . ASN A 1 198 ? -5.364 -13.537 -10.616 1.00 94.81 198 ASN A CA 1
ATOM 1534 C C . ASN A 1 198 ? -4.302 -12.777 -11.411 1.00 94.81 198 ASN A C 1
ATOM 1536 O O . ASN A 1 198 ? -3.889 -13.223 -12.481 1.00 94.81 198 ASN A O 1
ATOM 1540 N N . ILE A 1 199 ? -3.798 -11.670 -10.861 1.00 96.50 199 ILE A N 1
ATOM 1541 C CA . ILE A 1 199 ? -2.642 -10.965 -11.429 1.00 96.50 199 ILE A CA 1
ATOM 1542 C C . ILE A 1 199 ? -1.443 -11.917 -11.437 1.00 96.50 199 ILE A C 1
ATOM 1544 O O . ILE A 1 199 ? -1.061 -12.449 -10.394 1.00 96.50 199 ILE A O 1
ATOM 1548 N N . LYS A 1 200 ? -0.840 -12.118 -12.612 1.00 97.44 200 LYS A N 1
ATOM 1549 C CA . LYS A 1 200 ? 0.390 -12.898 -12.744 1.00 97.44 200 LYS A CA 1
ATOM 1550 C C . LYS A 1 200 ? 1.519 -12.188 -12.009 1.00 97.44 200 LYS A C 1
ATOM 1552 O O . LYS A 1 200 ? 1.771 -11.004 -12.235 1.00 97.44 200 LYS A O 1
ATOM 1557 N N . VAL A 1 201 ? 2.225 -12.933 -11.173 1.00 96.12 201 VAL A N 1
ATOM 1558 C CA . VAL A 1 201 ? 3.401 -12.462 -10.442 1.00 96.12 201 VAL A CA 1
ATOM 1559 C C . VAL A 1 201 ? 4.625 -13.246 -10.890 1.00 96.12 201 VAL A C 1
ATOM 1561 O O . VAL A 1 201 ? 4.523 -14.420 -11.251 1.00 96.12 201 VAL A O 1
ATOM 1564 N N . LEU A 1 202 ? 5.786 -12.600 -10.875 1.00 93.31 202 LEU A N 1
ATOM 1565 C CA . LEU A 1 202 ? 7.060 -13.274 -11.067 1.00 93.31 202 LEU A CA 1
ATOM 1566 C C . LEU A 1 202 ? 7.239 -14.308 -9.954 1.00 93.31 202 LEU A C 1
ATOM 1568 O O . LEU A 1 202 ? 6.955 -14.034 -8.787 1.00 93.31 202 LEU A O 1
ATOM 1572 N N . GLN A 1 203 ? 7.732 -15.494 -10.307 1.00 75.88 203 GLN A N 1
ATOM 1573 C CA . GLN A 1 203 ? 8.168 -16.451 -9.299 1.00 75.88 203 GLN A CA 1
ATOM 1574 C C . GLN A 1 203 ? 9.412 -15.884 -8.619 1.00 75.88 203 GLN A C 1
ATOM 1576 O O . GLN A 1 203 ? 10.501 -15.900 -9.190 1.00 75.88 203 GLN A O 1
ATOM 1581 N N . THR A 1 204 ? 9.257 -15.357 -7.411 1.00 56.69 204 THR A N 1
ATOM 1582 C CA . THR A 1 204 ? 10.398 -15.060 -6.555 1.00 56.69 204 THR A CA 1
ATOM 1583 C C . THR A 1 204 ? 10.879 -16.380 -5.967 1.00 56.69 204 THR A C 1
ATOM 1585 O O . THR A 1 204 ? 10.132 -17.090 -5.291 1.00 56.69 204 THR A O 1
ATOM 1588 N N . SER A 1 205 ? 12.118 -16.762 -6.284 1.00 37.97 205 SER A N 1
ATOM 1589 C CA . SER A 1 205 ? 12.774 -17.902 -5.647 1.00 37.97 205 SER A CA 1
ATOM 1590 C C . SER A 1 205 ? 12.708 -17.699 -4.138 1.00 37.97 205 SER A C 1
ATOM 1592 O O . SER A 1 205 ? 13.219 -16.705 -3.629 1.00 37.97 205 SER A O 1
ATOM 1594 N N . SER A 1 206 ? 12.044 -18.608 -3.427 1.00 31.41 206 SER A N 1
ATOM 1595 C CA . SER A 1 206 ? 12.056 -18.613 -1.969 1.00 31.41 206 SER A CA 1
ATOM 1596 C C . SER A 1 206 ? 13.505 -18.771 -1.509 1.00 31.41 206 SER A C 1
ATOM 1598 O O . SER A 1 206 ? 14.117 -19.805 -1.781 1.00 31.41 206 SER A O 1
ATOM 1600 N N . THR A 1 207 ? 14.060 -17.752 -0.863 1.00 32.78 207 THR A N 1
ATOM 1601 C CA . THR A 1 207 ? 15.255 -17.894 -0.022 1.00 32.78 207 THR A CA 1
ATOM 1602 C C . THR A 1 207 ? 14.830 -17.909 1.428 1.00 32.78 207 THR A C 1
ATOM 1604 O O . THR A 1 207 ? 14.117 -16.953 1.810 1.00 32.78 207 THR A O 1
#

Organism: Streptococcus suis (NCBI:txid1307)

Radius of gyration: 17.43 Å; chains: 1; bounding box: 53×41×41 Å